Protein AF-A0A517V7W3-F1 (afdb_monomer_lite)

Sequence (352 aa):
MRKTVQLNMRKDSREIYQHLLQRIRDYPVYINNGPGEDADDIRQITLGFSYDQSGWIAVVFDTRPDAEVDGTWQNFIEQNCIDYLHWNAVWDQVSEGKCQLKVLLPLGKKTDVVPFAEMEEFASSLGQVLSDLLIKARDAGEFSSLPVDANCFLTVEDHDGTFGWKTFLDGRIQDESGEEPELVLCHRIRKLSVQKQIEYWIGQLDLKASEKPSDLDHFISGTDLALNELEAIGEKAVVPLLELCCRWAGQPEWNGDRPRRNFQETPVQNIVVRAIWKINEMNVATTLVEGLLHAIIYESVEANENRRLWGIIPYHTACCLYDQFEGYPKPQQNEKTNELKNPQAYLGAFLK

Organism: NCBI:txid2527971

Foldseek 3Di:
DFAADEDEVQVVLVVVLVLVLVCLVCLVPDFQLAADHSVAAFQEWEFEFEQAPWAKTFTHTHRPPPDDPPLRRVVRDPVGMDHDNVSNVQVVCVVVVRHFYWYHADDDDDDDDDGDDDPLNSLVVVQVSVVVSLVVCLVVCSNVSGRHDPQRKYWYAYNVRSDIDIAGSVGHRDDPPPDDVLVVVLVVLVPDPLVSSLVLLLVQLLCQLVVHDHPLVVDPPSLVSSLVSLVVSAPVNLLSLLVSLLVLLLPDQWPAFDPPDDIDGRSSQVNNLVSLVSSLVSLDDDPSSLLSLLSSLVSLCVSQVPGQASHQNNQSSLVSCVSRHPDRDNWDADPRRRDTPPSCSSNVVVVD

Radius of gyration: 27.31 Å; chains: 1; bounding box: 66×48×73 Å

pLDDT: mean 89.89, std 11.95, range [43.16, 98.75]

Structure (mmCIF, N/CA/C/O backbone):
data_AF-A0A517V7W3-F1
#
_entry.id   AF-A0A517V7W3-F1
#
loop_
_atom_site.group_PDB
_atom_site.id
_atom_site.type_symbol
_atom_site.label_atom_id
_atom_site.label_alt_id
_atom_site.label_comp_id
_atom_site.label_asym_id
_atom_site.label_entity_id
_atom_site.label_seq_id
_atom_site.pdbx_PDB_ins_code
_atom_site.Cartn_x
_atom_site.Cartn_y
_atom_site.Cartn_z
_atom_site.occupancy
_atom_site.B_iso_or_equiv
_atom_site.auth_seq_id
_atom_site.auth_comp_id
_atom_site.auth_asym_id
_atom_site.auth_atom_id
_atom_site.pdbx_PDB_model_num
ATOM 1 N N . MET A 1 1 ? 2.423 25.009 -38.290 1.00 61.41 1 MET A N 1
ATOM 2 C CA . MET A 1 1 ? 2.074 23.961 -37.305 1.00 61.41 1 MET A CA 1
ATOM 3 C C . MET A 1 1 ? 3.227 22.974 -37.258 1.00 61.41 1 MET A C 1
ATOM 5 O O . MET A 1 1 ? 3.665 22.570 -38.329 1.00 61.41 1 MET A O 1
ATOM 9 N N . ARG A 1 2 ? 3.767 22.646 -36.075 1.00 71.94 2 ARG A N 1
ATOM 10 C CA . ARG A 1 2 ? 4.802 21.601 -35.960 1.00 71.94 2 ARG A CA 1
ATOM 11 C C . ARG A 1 2 ? 4.167 20.243 -36.270 1.00 71.94 2 ARG A C 1
ATOM 13 O O . ARG A 1 2 ? 3.023 20.010 -35.886 1.00 71.94 2 ARG A O 1
ATOM 20 N N . LYS A 1 3 ? 4.882 19.376 -36.992 1.00 84.88 3 LYS A N 1
ATOM 21 C CA . LYS A 1 3 ? 4.429 18.007 -37.270 1.00 84.88 3 LYS A CA 1
ATOM 22 C C . LYS A 1 3 ? 4.326 17.255 -35.942 1.00 84.88 3 LYS A C 1
ATOM 24 O O . LYS A 1 3 ? 5.131 17.469 -35.045 1.00 84.88 3 LYS A O 1
ATOM 29 N N . THR A 1 4 ? 3.344 16.381 -35.810 1.00 84.69 4 THR A N 1
ATOM 30 C CA . THR A 1 4 ? 3.193 15.524 -34.635 1.00 84.69 4 THR A CA 1
ATOM 31 C C . THR A 1 4 ? 3.639 14.114 -34.998 1.00 84.69 4 THR A C 1
ATOM 33 O O . THR A 1 4 ? 3.177 13.573 -36.003 1.00 84.69 4 THR A O 1
ATOM 36 N N . VAL A 1 5 ? 4.521 13.528 -34.194 1.00 86.69 5 VAL A N 1
ATOM 37 C CA . VAL A 1 5 ? 4.949 12.128 -34.296 1.00 86.69 5 VAL A CA 1
ATOM 38 C C . VAL A 1 5 ? 4.434 11.373 -33.080 1.00 86.69 5 VAL A C 1
ATOM 40 O O . VAL A 1 5 ? 4.339 11.931 -31.990 1.00 86.69 5 VAL A O 1
ATOM 43 N N . GLN A 1 6 ? 4.056 10.113 -33.276 1.00 86.00 6 GLN A N 1
ATOM 44 C CA . GLN A 1 6 ? 3.474 9.290 -32.228 1.00 86.00 6 GLN A CA 1
ATOM 45 C C . GLN A 1 6 ? 4.286 8.014 -32.020 1.00 86.00 6 GLN A C 1
ATOM 47 O O . GLN A 1 6 ? 4.444 7.236 -32.959 1.00 86.00 6 GLN A O 1
ATOM 52 N N . LEU A 1 7 ? 4.721 7.781 -30.783 1.00 87.31 7 LEU A N 1
ATOM 53 C CA . LEU A 1 7 ? 5.318 6.533 -30.326 1.00 87.31 7 LEU A CA 1
ATOM 54 C C . LEU A 1 7 ? 4.243 5.659 -29.670 1.00 87.31 7 LEU A C 1
ATOM 56 O O . LEU A 1 7 ? 3.554 6.091 -28.743 1.00 87.31 7 LEU A O 1
ATOM 60 N N . ASN A 1 8 ? 4.056 4.435 -30.167 1.00 88.19 8 ASN A N 1
ATOM 61 C CA . ASN A 1 8 ? 2.984 3.552 -29.713 1.00 88.19 8 ASN A CA 1
ATOM 62 C C . ASN A 1 8 ? 3.487 2.462 -28.761 1.00 88.19 8 ASN A C 1
ATOM 64 O O . ASN A 1 8 ? 3.624 1.301 -29.148 1.00 88.19 8 ASN A O 1
ATOM 68 N N . MET A 1 9 ? 3.626 2.816 -27.484 1.00 89.19 9 MET A N 1
ATOM 69 C CA . MET A 1 9 ? 4.074 1.884 -26.448 1.00 89.19 9 MET A CA 1
ATOM 70 C C . MET A 1 9 ? 3.095 0.738 -26.188 1.00 89.19 9 MET A C 1
ATOM 72 O O . MET A 1 9 ? 3.463 -0.227 -25.535 1.00 89.19 9 MET A O 1
ATOM 76 N N . ARG A 1 10 ? 1.859 0.753 -26.704 1.00 86.81 10 ARG A N 1
ATOM 77 C CA . ARG A 1 10 ? 0.935 -0.392 -26.562 1.00 86.81 10 ARG A CA 1
ATOM 78 C C . ARG A 1 10 ? 1.377 -1.613 -27.352 1.00 86.81 10 ARG A C 1
ATOM 80 O O . ARG A 1 10 ? 1.145 -2.735 -26.911 1.00 86.81 10 ARG A O 1
ATOM 87 N N . LYS A 1 11 ? 1.914 -1.384 -28.553 1.00 89.50 11 LYS A N 1
ATOM 88 C CA . LYS A 1 11 ? 2.429 -2.462 -29.394 1.00 89.50 11 LYS A CA 1
ATOM 89 C C . LYS A 1 11 ? 3.767 -2.919 -28.824 1.00 89.50 11 LYS A C 1
ATOM 91 O O . LYS A 1 11 ? 3.890 -4.090 -28.482 1.00 89.50 11 LYS A O 1
ATOM 96 N N . ASP A 1 12 ? 4.675 -1.969 -28.627 1.00 94.62 12 ASP A N 1
ATOM 97 C CA . ASP A 1 12 ? 6.032 -2.235 -28.160 1.00 94.62 12 ASP A CA 1
ATOM 98 C C . ASP A 1 12 ? 6.003 -2.938 -26.796 1.00 94.62 12 ASP A C 1
ATOM 100 O O . ASP A 1 12 ? 6.554 -4.017 -26.664 1.00 94.62 12 ASP A O 1
ATOM 104 N N . SER A 1 13 ? 5.226 -2.458 -25.815 1.00 93.19 13 SER A N 1
ATOM 105 C CA . SER A 1 13 ? 5.108 -3.132 -24.505 1.00 93.19 13 SER A CA 1
ATOM 106 C C . SER A 1 13 ? 4.642 -4.586 -24.583 1.00 93.19 13 SER A C 1
ATOM 108 O O . SER A 1 13 ? 5.042 -5.400 -23.756 1.00 93.19 13 SER A O 1
ATOM 110 N N . ARG A 1 14 ? 3.807 -4.950 -25.567 1.00 93.81 14 ARG A N 1
ATOM 111 C CA . ARG A 1 14 ? 3.414 -6.348 -25.769 1.00 93.81 14 ARG A CA 1
ATOM 112 C C . ARG A 1 14 ? 4.595 -7.169 -26.273 1.00 93.81 14 ARG A C 1
ATOM 114 O O . ARG A 1 14 ? 4.781 -8.274 -25.782 1.00 93.81 14 ARG A O 1
ATOM 121 N N . GLU A 1 15 ? 5.348 -6.651 -27.237 1.00 96.12 15 GLU A N 1
ATOM 122 C CA . GLU A 1 15 ? 6.527 -7.318 -27.799 1.00 96.12 15 GLU A CA 1
ATOM 123 C C . GLU A 1 15 ? 7.641 -7.442 -26.749 1.00 96.12 15 GLU A C 1
ATOM 125 O O . GLU A 1 15 ? 8.141 -8.542 -26.532 1.00 96.12 15 GLU A O 1
ATOM 130 N N . ILE A 1 16 ? 7.918 -6.373 -25.996 1.00 97.19 16 ILE A N 1
ATOM 131 C CA . ILE A 1 16 ? 8.850 -6.361 -24.856 1.00 97.19 16 ILE A CA 1
ATOM 132 C C . ILE A 1 16 ? 8.445 -7.403 -23.812 1.00 97.19 16 ILE A C 1
ATOM 134 O O . ILE A 1 16 ? 9.272 -8.194 -23.371 1.00 97.19 16 ILE A O 1
ATOM 138 N N . TYR A 1 17 ? 7.163 -7.451 -23.439 1.00 97.00 17 TYR A N 1
ATOM 139 C CA . TYR A 1 17 ? 6.680 -8.436 -22.473 1.00 97.00 17 TYR A CA 1
ATOM 140 C C . TYR A 1 17 ? 6.844 -9.870 -22.990 1.00 97.00 17 TYR A C 1
ATOM 142 O O . TYR A 1 17 ? 7.233 -10.749 -22.232 1.00 97.00 17 TYR A O 1
ATOM 150 N N . GLN A 1 18 ? 6.597 -10.125 -24.279 1.00 97.56 18 GLN A N 1
ATOM 151 C CA . GLN A 1 18 ? 6.845 -11.448 -24.862 1.00 97.56 18 GLN A CA 1
ATOM 152 C C . GLN A 1 18 ? 8.334 -11.808 -24.885 1.00 97.56 18 GLN A C 1
ATOM 154 O O . GLN A 1 18 ? 8.666 -12.961 -24.626 1.00 97.56 18 GLN A O 1
ATOM 159 N N . HIS A 1 19 ? 9.220 -10.844 -25.145 1.00 97.31 19 HIS A N 1
ATOM 160 C CA . HIS A 1 19 ? 10.670 -11.049 -25.064 1.00 97.31 19 HIS A CA 1
ATOM 161 C C . HIS A 1 19 ? 11.114 -11.404 -23.645 1.00 97.31 19 HIS A C 1
ATOM 163 O O . HIS A 1 19 ? 11.811 -12.396 -23.456 1.00 97.31 19 HIS A O 1
ATOM 169 N N . LEU A 1 20 ? 10.625 -10.674 -22.637 1.00 97.62 20 LEU A N 1
ATOM 170 C CA . LEU A 1 20 ? 10.842 -11.001 -21.226 1.00 97.62 20 LEU A CA 1
ATOM 171 C C . LEU A 1 20 ? 10.402 -12.441 -20.910 1.00 97.62 20 LEU A C 1
ATOM 173 O O . LEU A 1 20 ? 11.191 -13.220 -20.383 1.00 97.62 20 LEU A O 1
ATOM 177 N N . LEU A 1 21 ? 9.177 -12.825 -21.282 1.00 97.69 21 LEU A N 1
ATOM 178 C CA . LEU A 1 21 ? 8.672 -14.183 -21.043 1.00 97.69 21 LEU A CA 1
ATOM 179 C C . LEU A 1 21 ? 9.471 -15.259 -21.792 1.00 97.69 21 LEU A C 1
ATOM 181 O O . LEU A 1 21 ? 9.664 -16.356 -21.271 1.00 97.69 21 LEU A O 1
ATOM 185 N N . GLN A 1 22 ? 9.933 -14.967 -23.010 1.00 96.25 22 GLN A N 1
ATOM 186 C CA . GLN A 1 22 ? 10.793 -15.875 -23.767 1.00 96.25 22 GLN A CA 1
ATOM 187 C C . GLN A 1 22 ? 12.120 -16.100 -23.036 1.00 96.25 22 GLN A C 1
ATOM 189 O O . GLN A 1 22 ? 12.513 -17.245 -22.847 1.00 96.25 22 GLN A O 1
ATOM 194 N N . ARG A 1 23 ? 12.760 -15.028 -22.559 1.00 95.69 23 ARG A N 1
ATOM 195 C CA . ARG A 1 23 ? 14.019 -15.086 -21.801 1.00 95.69 23 ARG A CA 1
ATOM 196 C C . ARG A 1 23 ? 13.879 -15.885 -20.508 1.00 95.69 23 ARG A C 1
ATOM 198 O O . ARG A 1 23 ? 14.715 -16.739 -20.236 1.00 95.69 23 ARG A O 1
ATOM 205 N N . ILE A 1 24 ? 12.794 -15.661 -19.764 1.00 96.38 24 ILE A N 1
ATOM 206 C CA . ILE A 1 24 ? 12.463 -16.430 -18.555 1.00 96.38 24 ILE A CA 1
ATOM 207 C C . ILE A 1 24 ? 12.324 -17.924 -18.880 1.00 96.38 24 ILE A C 1
ATOM 209 O O . ILE A 1 24 ? 12.912 -18.770 -18.210 1.00 96.38 24 ILE A O 1
ATOM 21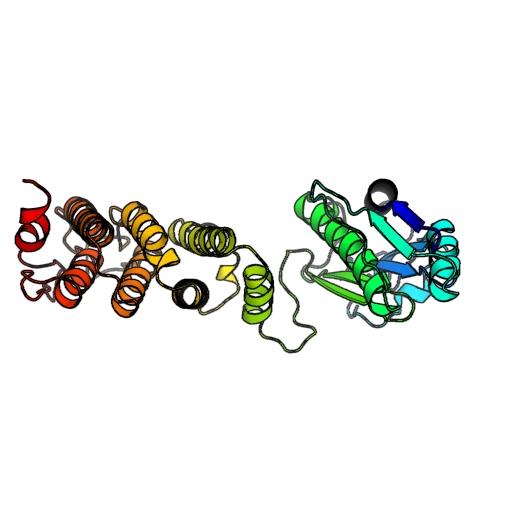3 N N . ARG A 1 25 ? 11.557 -18.256 -19.925 1.00 95.94 25 ARG A N 1
ATOM 214 C CA . ARG A 1 25 ? 11.313 -19.642 -20.343 1.00 95.94 25 ARG A CA 1
ATOM 215 C C . ARG A 1 25 ? 12.583 -20.348 -20.805 1.00 95.94 25 ARG A C 1
ATOM 217 O O . ARG A 1 25 ? 12.724 -21.541 -20.551 1.00 95.94 25 ARG A O 1
ATOM 224 N N . ASP A 1 26 ? 13.457 -19.643 -21.513 1.00 93.94 26 ASP A N 1
ATOM 225 C CA . ASP A 1 26 ? 14.659 -20.246 -22.077 1.00 93.94 26 ASP A CA 1
ATOM 226 C C . ASP A 1 26 ? 15.748 -20.454 -21.014 1.00 93.94 26 ASP A C 1
ATOM 228 O O . ASP A 1 26 ? 16.600 -21.317 -21.212 1.00 93.94 26 ASP A O 1
ATOM 232 N N . TYR A 1 27 ? 15.718 -19.725 -19.888 1.00 93.31 27 TYR A N 1
ATOM 233 C CA . TYR A 1 27 ? 16.762 -19.758 -18.847 1.00 93.31 27 TYR A CA 1
ATOM 234 C C . TYR A 1 27 ? 17.273 -21.156 -18.481 1.00 93.31 27 TYR A C 1
ATOM 236 O O . TYR A 1 27 ? 18.482 -21.362 -18.508 1.00 93.31 27 TYR A O 1
ATOM 244 N N . PRO A 1 28 ? 16.417 -22.166 -18.232 1.00 83.88 28 PRO A N 1
ATOM 245 C CA . PRO A 1 28 ? 16.893 -23.484 -17.814 1.00 83.88 28 PRO A CA 1
ATOM 246 C C . PRO A 1 28 ? 17.709 -24.248 -18.871 1.00 83.88 28 PRO A C 1
ATOM 248 O O . PRO A 1 28 ? 18.272 -25.295 -18.556 1.00 83.88 28 PRO A O 1
ATOM 251 N N . VAL A 1 29 ? 17.716 -23.799 -20.132 1.00 81.00 29 VAL A N 1
ATOM 252 C CA . VAL A 1 29 ? 18.338 -24.511 -21.260 1.00 81.00 29 VAL A CA 1
ATOM 253 C C . VAL A 1 29 ? 19.463 -23.737 -21.950 1.00 81.00 29 VAL A C 1
ATOM 255 O O . VAL A 1 29 ? 20.088 -24.296 -22.854 1.00 81.00 29 VAL A O 1
ATOM 258 N N . TYR A 1 30 ? 19.741 -22.487 -21.562 1.00 80.50 30 TYR A N 1
ATOM 259 C CA . TYR A 1 30 ? 20.806 -21.674 -22.159 1.00 80.50 30 TYR A CA 1
ATOM 260 C C . TYR A 1 30 ? 21.857 -21.254 -21.116 1.00 80.50 30 TYR A C 1
ATOM 262 O O . TYR A 1 30 ? 21.560 -21.151 -19.933 1.00 80.50 30 TYR A O 1
ATOM 270 N N . ILE A 1 31 ? 23.096 -21.036 -21.571 1.00 85.75 31 ILE A N 1
ATOM 271 C CA . ILE A 1 31 ? 24.214 -20.532 -20.750 1.00 85.75 31 ILE A CA 1
ATOM 272 C C . ILE A 1 31 ? 23.935 -19.070 -20.407 1.00 85.75 31 ILE A C 1
ATOM 274 O O . ILE A 1 31 ? 23.810 -18.270 -21.341 1.00 85.75 31 ILE A O 1
ATOM 278 N N . ASN A 1 32 ? 23.831 -18.709 -19.125 1.00 90.50 32 ASN A N 1
ATOM 279 C CA . ASN A 1 32 ? 23.465 -17.356 -18.725 1.00 90.50 32 ASN A CA 1
ATOM 280 C C . ASN A 1 32 ? 24.477 -16.358 -19.289 1.00 90.50 32 ASN A C 1
ATOM 282 O O . ASN A 1 32 ? 25.615 -16.258 -18.847 1.00 90.50 32 ASN A O 1
ATOM 286 N N . ASN A 1 33 ? 24.051 -15.588 -20.285 1.00 92.12 33 ASN A N 1
ATOM 287 C CA . ASN A 1 33 ? 24.883 -14.543 -20.848 1.00 92.12 33 ASN A CA 1
ATOM 288 C C . ASN A 1 33 ? 24.666 -13.245 -20.073 1.00 92.12 33 ASN A C 1
ATOM 290 O O . ASN A 1 33 ? 24.123 -12.279 -20.601 1.00 92.12 33 ASN A O 1
ATOM 294 N N . GLY A 1 34 ? 25.001 -13.275 -18.791 1.00 95.81 34 GLY A N 1
ATOM 295 C CA . GLY A 1 34 ? 24.914 -12.156 -17.866 1.00 95.81 34 GLY A CA 1
ATOM 296 C C . GLY A 1 34 ? 26.086 -12.190 -16.886 1.00 95.81 34 GLY A C 1
ATOM 297 O O . GLY A 1 34 ? 26.932 -13.082 -16.970 1.00 95.81 34 GLY A O 1
ATOM 298 N N . PRO A 1 35 ? 26.178 -11.215 -15.972 1.00 97.44 35 PRO A N 1
ATOM 299 C CA . PRO A 1 35 ? 27.211 -11.225 -14.948 1.00 97.44 35 PRO A CA 1
ATOM 300 C C . PRO A 1 35 ? 27.027 -12.410 -13.986 1.00 97.44 35 PRO A C 1
ATOM 302 O O . PRO A 1 35 ? 25.901 -12.734 -13.612 1.00 97.44 35 PRO A O 1
ATOM 305 N N . GLY A 1 36 ? 28.139 -13.003 -13.546 1.00 96.25 36 GLY A N 1
ATOM 306 C CA . GLY A 1 36 ? 28.150 -14.124 -12.598 1.00 96.25 36 GLY A CA 1
ATOM 307 C C . GLY A 1 36 ? 28.300 -15.494 -13.265 1.00 96.25 36 GLY A C 1
ATOM 308 O O . GLY A 1 36 ? 28.688 -15.590 -14.427 1.00 96.25 36 GLY A O 1
ATOM 309 N N . GLU A 1 37 ? 28.047 -16.553 -12.495 1.00 94.69 37 GLU A N 1
ATOM 310 C CA . GLU A 1 37 ? 28.160 -17.949 -12.931 1.00 94.69 37 GLU A CA 1
ATOM 311 C C . GLU A 1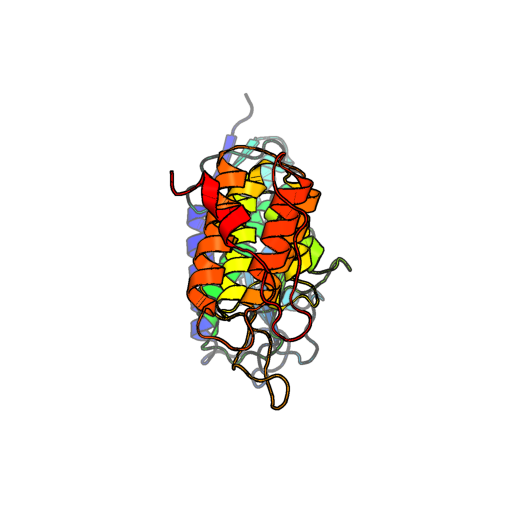 37 ? 26.770 -18.583 -13.121 1.00 94.69 37 GLU A C 1
ATOM 313 O O . GLU A 1 37 ? 25.840 -18.300 -12.366 1.00 94.69 37 GLU A O 1
ATOM 318 N N . ASP A 1 38 ? 26.629 -19.494 -14.090 1.00 90.75 38 ASP A N 1
ATOM 319 C CA . ASP A 1 38 ? 25.356 -20.170 -14.425 1.00 90.75 38 ASP A CA 1
ATOM 320 C C . ASP A 1 38 ? 24.755 -20.993 -13.273 1.00 90.75 38 ASP A C 1
ATOM 322 O O . ASP A 1 38 ? 23.560 -21.288 -13.268 1.00 90.75 38 ASP A O 1
ATOM 326 N N . ALA A 1 39 ? 25.600 -21.443 -12.343 1.00 91.38 39 ALA A N 1
ATOM 327 C CA . ALA A 1 39 ? 25.200 -22.312 -11.241 1.00 91.38 39 ALA A CA 1
ATOM 328 C C . ALA A 1 39 ? 24.615 -21.548 -10.043 1.00 91.38 39 ALA A C 1
ATOM 330 O O . ALA A 1 39 ? 24.032 -22.187 -9.166 1.00 91.38 39 ALA A O 1
ATOM 331 N N . ASP A 1 40 ? 24.797 -20.227 -9.998 1.00 95.69 40 ASP A N 1
ATOM 332 C CA . ASP A 1 40 ? 24.333 -19.379 -8.906 1.00 95.69 40 ASP A CA 1
ATOM 333 C C . ASP A 1 40 ? 22.888 -18.909 -9.143 1.00 95.69 40 ASP A C 1
ATOM 335 O O . ASP A 1 40 ? 22.421 -18.770 -10.278 1.00 95.69 40 ASP A O 1
ATOM 339 N N . ASP A 1 41 ? 22.166 -18.661 -8.048 1.00 97.06 41 ASP A N 1
ATOM 340 C CA . ASP A 1 41 ? 20.805 -18.131 -8.105 1.00 97.06 41 ASP A CA 1
ATOM 341 C C . ASP A 1 41 ? 20.804 -16.681 -8.621 1.00 97.06 41 ASP A C 1
ATOM 343 O O . ASP A 1 41 ? 21.669 -15.867 -8.288 1.00 97.06 41 ASP A O 1
ATOM 347 N N . ILE A 1 42 ? 19.784 -16.323 -9.401 1.00 97.94 42 ILE A N 1
ATOM 348 C CA . ILE A 1 42 ? 19.612 -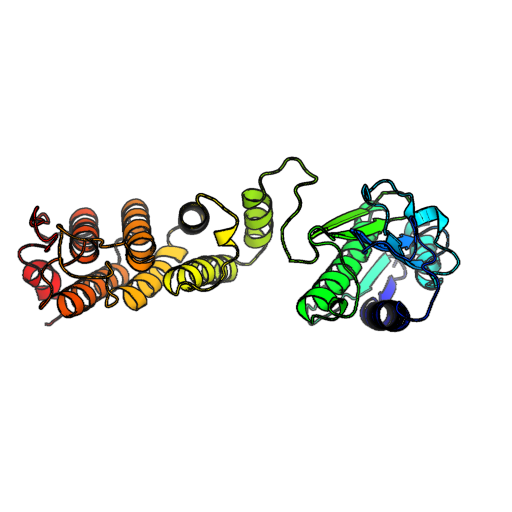14.978 -9.952 1.00 97.94 42 ILE A CA 1
ATOM 349 C C . ILE A 1 42 ? 19.354 -13.990 -8.813 1.00 97.94 42 ILE A C 1
ATOM 351 O O . ILE A 1 42 ? 18.349 -14.072 -8.099 1.00 97.94 42 ILE A O 1
ATOM 355 N N . ARG A 1 43 ? 20.241 -13.006 -8.689 1.00 97.25 43 ARG A N 1
ATOM 356 C CA . ARG A 1 43 ? 20.196 -11.933 -7.690 1.00 97.25 43 ARG A CA 1
ATOM 357 C C . ARG A 1 43 ? 19.600 -10.645 -8.247 1.00 97.25 43 ARG A C 1
ATOM 359 O O . ARG A 1 43 ? 18.983 -9.892 -7.499 1.00 97.25 43 ARG A O 1
ATOM 366 N N . GLN A 1 44 ? 19.709 -10.419 -9.553 1.00 97.75 44 GLN A N 1
ATOM 367 C CA . GLN A 1 44 ? 19.117 -9.257 -10.208 1.00 97.75 44 GLN A CA 1
ATOM 368 C C . GLN A 1 44 ? 18.582 -9.596 -11.601 1.00 97.75 44 GLN A C 1
ATOM 370 O O . GLN A 1 44 ? 19.200 -10.327 -12.374 1.00 97.75 44 GLN A O 1
ATOM 375 N N . ILE A 1 45 ? 17.415 -9.040 -11.924 1.00 98.31 45 ILE A N 1
ATOM 376 C CA . ILE A 1 45 ? 16.796 -9.115 -13.249 1.00 98.31 45 ILE A CA 1
ATOM 377 C C . ILE A 1 45 ? 16.674 -7.692 -13.791 1.00 98.31 45 ILE A C 1
ATOM 379 O O . ILE A 1 45 ? 15.852 -6.914 -13.305 1.00 98.31 45 ILE A O 1
ATOM 383 N N . THR A 1 46 ? 17.457 -7.368 -14.817 1.00 98.38 46 THR A N 1
ATOM 384 C CA . THR A 1 46 ? 17.522 -6.022 -15.398 1.00 98.38 46 THR A CA 1
ATOM 385 C C . THR A 1 46 ? 16.792 -5.959 -16.734 1.00 98.38 46 THR A C 1
ATOM 387 O O . THR A 1 46 ? 17.093 -6.729 -17.650 1.00 98.38 46 THR A O 1
ATOM 390 N N . LEU A 1 47 ? 15.883 -4.992 -16.876 1.00 98.25 47 LEU A N 1
ATOM 391 C CA . LEU A 1 47 ? 15.461 -4.458 -18.172 1.00 98.25 47 LEU A CA 1
ATOM 392 C C . LEU A 1 47 ? 16.256 -3.189 -18.484 1.00 98.25 47 LEU A C 1
ATOM 394 O O . LEU A 1 47 ? 15.895 -2.093 -18.058 1.00 98.25 47 LEU A O 1
ATOM 398 N N . GLY A 1 48 ? 17.329 -3.349 -19.249 1.00 97.81 48 GLY A N 1
ATOM 399 C CA . GLY A 1 48 ? 18.121 -2.233 -19.751 1.00 97.81 48 GLY A CA 1
ATOM 400 C C . GLY A 1 48 ? 17.515 -1.649 -21.023 1.00 97.81 48 GLY A C 1
ATOM 401 O O . GLY A 1 48 ? 16.964 -2.403 -21.832 1.00 97.81 48 GLY A O 1
ATOM 402 N N . PHE A 1 49 ? 17.629 -0.340 -21.245 1.00 97.88 49 PHE A N 1
ATOM 403 C CA . PHE A 1 49 ? 17.171 0.277 -22.492 1.00 97.88 49 PHE A CA 1
ATOM 404 C C . PHE A 1 49 ? 18.043 1.433 -22.979 1.00 97.88 49 PHE A C 1
ATOM 406 O O . PHE A 1 49 ? 18.680 2.115 -22.193 1.00 97.88 49 PHE A O 1
ATOM 413 N N . SER A 1 50 ? 18.015 1.685 -24.288 1.00 96.44 50 SER A N 1
ATOM 414 C CA . SER A 1 50 ? 18.480 2.934 -24.905 1.00 96.44 50 SER A CA 1
ATOM 415 C C . SER A 1 50 ? 17.442 3.382 -25.919 1.00 96.44 50 SER A C 1
ATOM 417 O O . SER A 1 50 ? 16.831 2.555 -26.599 1.00 96.44 50 SER A O 1
ATOM 419 N N . TYR A 1 51 ? 17.238 4.688 -26.046 1.00 93.00 51 TYR A N 1
ATOM 420 C CA . TYR A 1 51 ? 16.260 5.257 -26.973 1.00 93.00 51 TYR A CA 1
ATOM 421 C C . TYR A 1 51 ? 16.844 6.303 -27.921 1.00 93.00 51 TYR A C 1
ATOM 423 O O . TYR A 1 51 ? 16.204 6.599 -28.926 1.00 93.00 51 TYR A O 1
ATOM 431 N N . ASP A 1 52 ? 18.014 6.867 -27.631 1.00 88.38 52 ASP A N 1
ATOM 432 C CA . ASP A 1 52 ? 18.580 8.022 -28.326 1.00 88.38 52 ASP A CA 1
ATOM 433 C C . ASP A 1 52 ? 19.725 7.664 -29.282 1.00 88.38 52 ASP A C 1
ATOM 435 O O . ASP A 1 52 ? 19.858 8.317 -30.309 1.00 88.38 52 ASP A O 1
ATOM 439 N N . GLN A 1 53 ? 20.500 6.611 -29.012 1.00 86.25 53 GLN A N 1
ATOM 440 C CA . GLN A 1 53 ? 21.605 6.186 -29.878 1.00 86.25 53 GLN A CA 1
ATOM 441 C C . GLN A 1 53 ? 21.192 5.079 -30.846 1.00 86.25 53 GLN A C 1
ATOM 443 O O . GLN A 1 53 ? 21.394 5.192 -32.053 1.00 86.25 53 GLN A O 1
ATOM 448 N N . SER A 1 54 ? 20.636 3.989 -30.312 1.00 89.44 54 SER A N 1
ATOM 449 C CA . SER A 1 54 ? 20.382 2.770 -31.094 1.00 89.44 54 SER A CA 1
ATOM 450 C C . SER A 1 54 ? 18.956 2.237 -30.962 1.00 89.44 54 SER A C 1
ATOM 452 O O . SER A 1 54 ? 18.498 1.551 -31.868 1.00 89.44 54 SER A O 1
ATOM 454 N N . GLY A 1 55 ? 18.222 2.593 -29.900 1.00 94.81 55 GLY A N 1
ATOM 455 C CA . GLY A 1 55 ? 16.845 2.134 -29.709 1.00 94.81 55 GLY A CA 1
ATOM 456 C C . GLY A 1 55 ? 16.778 0.626 -29.467 1.00 94.81 55 GLY A C 1
ATOM 457 O O . GLY A 1 55 ? 16.606 -0.128 -30.415 1.00 94.81 55 GLY A O 1
ATOM 458 N N . TRP A 1 56 ? 16.890 0.168 -28.224 1.00 97.25 56 TRP A N 1
ATOM 459 C CA . TRP A 1 56 ? 16.847 -1.259 -27.879 1.00 97.25 56 TRP A CA 1
ATOM 460 C C . TRP A 1 56 ? 16.387 -1.484 -26.437 1.00 97.25 56 TRP A C 1
ATOM 462 O O . TRP A 1 56 ? 16.424 -0.574 -25.611 1.00 97.25 56 TRP A O 1
ATOM 472 N N . ILE A 1 57 ? 15.979 -2.722 -26.147 1.00 97.88 57 ILE A N 1
ATOM 473 C CA . ILE A 1 57 ? 15.710 -3.257 -24.801 1.00 97.88 57 ILE A CA 1
ATOM 474 C C . ILE A 1 57 ? 16.553 -4.513 -24.617 1.00 97.88 57 ILE A C 1
ATOM 476 O O . ILE A 1 57 ? 16.542 -5.351 -25.513 1.00 97.88 57 ILE A O 1
ATOM 480 N N . ALA A 1 58 ? 17.198 -4.694 -23.465 1.00 98.00 58 ALA A N 1
ATOM 481 C CA . ALA A 1 58 ? 17.881 -5.927 -23.073 1.00 98.00 58 ALA A CA 1
ATOM 482 C C . ALA A 1 58 ? 17.298 -6.517 -21.779 1.00 98.00 58 ALA A C 1
ATOM 484 O O . ALA A 1 58 ? 16.958 -5.775 -20.863 1.00 98.00 58 ALA A O 1
ATOM 485 N N . VAL A 1 59 ? 17.198 -7.851 -21.700 1.00 98.25 59 VAL A N 1
ATOM 486 C CA . VAL A 1 59 ? 16.823 -8.588 -20.473 1.00 98.25 59 VAL A CA 1
ATOM 487 C C . VAL A 1 59 ? 18.036 -9.372 -19.978 1.00 98.25 59 VAL A C 1
ATOM 489 O O . VAL A 1 59 ? 18.396 -10.396 -20.574 1.00 98.25 59 VAL A O 1
ATOM 492 N N . VAL A 1 60 ? 18.646 -8.914 -18.890 1.00 98.06 60 VAL A N 1
ATOM 493 C CA . VAL A 1 60 ? 19.866 -9.503 -18.322 1.00 98.06 60 VAL A CA 1
ATOM 494 C C . VAL A 1 60 ? 19.560 -10.104 -16.952 1.00 98.06 60 VAL A C 1
ATOM 496 O O . VAL A 1 60 ? 18.859 -9.492 -16.148 1.00 98.06 60 VAL A O 1
ATOM 499 N N . PHE A 1 61 ? 20.083 -11.303 -16.697 1.00 97.94 61 PHE A N 1
ATOM 500 C CA . PHE A 1 61 ? 20.041 -11.941 -15.384 1.00 97.94 61 PHE A CA 1
ATOM 501 C C . PHE A 1 61 ? 21.446 -11.919 -14.788 1.00 97.94 61 PHE A C 1
ATOM 503 O O . PHE A 1 61 ? 22.387 -12.412 -15.409 1.00 97.94 61 PHE A O 1
ATOM 510 N N . ASP A 1 62 ? 21.581 -11.323 -13.611 1.00 98.25 62 ASP A N 1
ATOM 511 C CA . ASP A 1 62 ? 22.833 -11.228 -12.867 1.00 98.25 62 ASP A CA 1
ATOM 512 C C . ASP A 1 62 ? 22.790 -12.219 -11.699 1.00 98.25 62 ASP A C 1
ATOM 514 O O . ASP A 1 62 ? 21.880 -12.179 -10.861 1.00 98.25 62 ASP A O 1
ATOM 518 N N . THR A 1 63 ? 23.747 -13.142 -11.687 1.00 97.88 63 THR A N 1
ATOM 519 C CA . THR A 1 63 ? 23.885 -14.207 -10.687 1.00 97.88 63 THR A CA 1
ATOM 520 C C . THR A 1 63 ? 25.045 -13.948 -9.726 1.00 97.88 63 THR A C 1
ATOM 522 O O . THR A 1 63 ? 25.338 -14.784 -8.873 1.00 97.88 63 THR A O 1
ATOM 525 N N . ARG A 1 64 ? 25.711 -12.783 -9.806 1.00 97.62 64 ARG A N 1
ATOM 526 C CA . ARG A 1 64 ? 26.763 -12.422 -8.850 1.00 97.62 64 ARG A CA 1
ATOM 527 C C . ARG A 1 64 ? 26.182 -12.390 -7.429 1.00 97.62 64 ARG A C 1
ATOM 529 O O . ARG A 1 64 ? 25.163 -11.734 -7.200 1.00 97.62 64 ARG A O 1
ATOM 536 N N . PRO A 1 65 ? 26.827 -13.027 -6.434 1.00 94.44 65 PRO A N 1
ATOM 537 C CA . PRO A 1 65 ? 26.344 -13.013 -5.050 1.00 94.44 65 PRO A CA 1
ATOM 538 C C . PRO A 1 65 ? 26.195 -11.604 -4.452 1.00 94.44 65 PRO A C 1
ATOM 540 O O . PRO A 1 65 ? 25.374 -11.392 -3.554 1.00 94.44 65 PRO A O 1
ATOM 543 N N . ASP A 1 66 ? 26.990 -10.659 -4.950 1.00 93.69 66 ASP A N 1
ATOM 544 C CA . ASP A 1 66 ? 27.040 -9.242 -4.598 1.00 93.69 66 ASP A CA 1
ATOM 545 C C . ASP A 1 66 ? 26.412 -8.328 -5.666 1.00 93.69 66 ASP A C 1
ATOM 547 O O . ASP A 1 66 ? 26.728 -7.143 -5.698 1.00 93.69 66 ASP A O 1
ATOM 551 N N . ALA A 1 67 ? 25.526 -8.853 -6.526 1.00 95.69 67 ALA A N 1
ATOM 552 C CA . ALA A 1 67 ? 24.861 -8.059 -7.559 1.00 95.69 67 ALA A CA 1
ATOM 553 C C . ALA A 1 67 ? 24.212 -6.786 -6.986 1.00 95.69 67 ALA A C 1
ATOM 555 O O . ALA A 1 67 ? 23.448 -6.821 -6.013 1.00 95.69 67 ALA A O 1
ATOM 556 N N . GLU A 1 68 ? 24.503 -5.663 -7.635 1.00 93.25 68 GLU A N 1
ATOM 557 C CA . GLU A 1 68 ? 24.005 -4.333 -7.312 1.00 93.25 68 GLU A CA 1
ATOM 558 C C . GLU A 1 68 ? 23.769 -3.524 -8.598 1.00 93.25 68 GLU A C 1
ATOM 560 O O . GLU A 1 68 ? 24.152 -3.934 -9.695 1.00 93.25 68 GLU A O 1
ATOM 565 N N . VAL A 1 69 ? 23.139 -2.354 -8.468 1.00 92.00 69 VAL A N 1
ATOM 566 C CA . VAL A 1 69 ? 22.867 -1.440 -9.592 1.00 92.00 69 VAL A CA 1
ATOM 567 C C . VAL A 1 69 ? 24.155 -0.690 -9.973 1.00 92.00 69 VAL A C 1
ATOM 569 O O . VAL A 1 69 ? 24.297 0.503 -9.723 1.00 92.00 69 VAL A O 1
ATOM 572 N N . ASP A 1 70 ? 25.131 -1.417 -10.521 1.00 94.19 70 ASP A N 1
ATOM 573 C CA . ASP A 1 70 ? 26.475 -0.926 -10.870 1.00 94.19 70 ASP A CA 1
ATOM 574 C C . ASP A 1 70 ? 26.699 -0.738 -12.381 1.00 94.19 70 ASP A C 1
ATOM 576 O O . ASP A 1 70 ? 27.790 -0.360 -12.814 1.00 94.19 70 ASP A O 1
ATOM 580 N N . GLY A 1 71 ? 25.686 -1.022 -13.203 1.00 94.62 71 GLY A N 1
ATOM 581 C CA . GLY A 1 71 ? 25.777 -0.945 -14.661 1.00 94.62 71 GLY A CA 1
ATOM 582 C C . GLY A 1 71 ? 26.553 -2.090 -15.327 1.00 94.62 71 GLY A C 1
ATOM 583 O O . GLY A 1 71 ? 26.698 -2.084 -16.549 1.00 94.62 71 GLY A O 1
ATOM 584 N N . THR A 1 72 ? 27.018 -3.110 -14.595 1.00 96.81 72 THR A N 1
ATOM 585 C CA . THR A 1 72 ? 27.785 -4.236 -15.171 1.00 96.81 72 THR A CA 1
ATOM 586 C C . THR A 1 72 ? 27.001 -4.986 -16.251 1.00 96.81 72 THR A C 1
ATOM 588 O O . THR A 1 72 ? 27.592 -5.495 -17.210 1.00 96.81 72 THR A O 1
ATOM 591 N N . TRP A 1 73 ? 25.666 -4.998 -16.148 1.00 96.25 73 TRP A N 1
ATOM 592 C CA . TRP A 1 73 ? 24.755 -5.575 -17.140 1.00 96.25 73 TRP A CA 1
ATOM 593 C C . TRP A 1 73 ? 24.966 -5.018 -18.559 1.00 96.25 73 TRP A C 1
ATOM 595 O O . TRP A 1 73 ? 24.688 -5.719 -19.533 1.00 96.25 73 TRP A O 1
ATOM 605 N N . GLN A 1 74 ? 25.500 -3.798 -18.705 1.00 96.75 74 GLN A N 1
ATOM 606 C CA . GLN A 1 74 ? 25.722 -3.164 -20.008 1.00 96.75 74 GLN A CA 1
ATOM 607 C C . GLN A 1 74 ? 26.721 -3.932 -20.890 1.00 96.75 74 GLN A C 1
ATOM 609 O O . GLN A 1 74 ? 26.635 -3.882 -22.114 1.00 96.75 74 GLN A O 1
ATOM 614 N N . ASN A 1 75 ? 27.625 -4.720 -20.300 1.00 97.31 75 ASN A N 1
ATOM 615 C CA . ASN A 1 75 ? 28.565 -5.557 -21.059 1.00 97.31 75 ASN A CA 1
ATOM 616 C C . ASN A 1 75 ? 27.891 -6.745 -21.770 1.00 97.31 75 ASN A C 1
ATOM 618 O O . ASN A 1 75 ? 28.531 -7.430 -22.566 1.00 97.31 75 ASN A O 1
ATOM 622 N N . PHE A 1 76 ? 26.610 -6.990 -21.489 1.00 96.81 76 PHE A N 1
ATOM 623 C CA . PHE A 1 76 ? 25.857 -8.155 -21.947 1.00 96.81 76 PHE A CA 1
ATOM 624 C C . PHE A 1 76 ? 24.672 -7.766 -22.844 1.00 96.81 76 PHE A C 1
ATOM 626 O O . PHE A 1 76 ? 23.714 -8.521 -22.976 1.00 96.81 76 PHE A O 1
ATOM 633 N N . ILE A 1 77 ? 24.681 -6.582 -23.461 1.00 96.00 77 ILE A N 1
ATOM 634 C CA . ILE A 1 77 ? 23.535 -6.099 -24.252 1.00 96.00 77 ILE A CA 1
ATOM 635 C C . ILE A 1 77 ? 23.315 -6.946 -25.516 1.00 96.00 77 ILE A C 1
ATOM 637 O O . ILE A 1 77 ? 22.200 -7.410 -25.745 1.00 96.00 77 ILE A O 1
ATOM 641 N N . GLU A 1 78 ? 24.358 -7.175 -26.322 1.00 94.31 78 GLU A N 1
ATOM 642 C CA . GLU A 1 78 ? 24.238 -7.663 -27.710 1.00 94.31 78 GLU A CA 1
ATOM 643 C C . GLU A 1 78 ? 23.447 -8.969 -27.870 1.00 94.31 78 GLU A C 1
ATOM 645 O O . GLU A 1 78 ? 22.710 -9.135 -28.837 1.00 94.31 78 GLU A O 1
ATOM 650 N N . GLN A 1 79 ? 23.592 -9.917 -26.945 1.00 92.88 79 GLN A N 1
ATOM 651 C CA . GLN A 1 79 ? 22.920 -11.217 -27.049 1.00 92.88 79 GLN A CA 1
ATOM 652 C C . GLN A 1 79 ? 21.586 -11.268 -26.299 1.00 92.88 79 GLN A C 1
ATOM 654 O O . GLN A 1 79 ? 20.860 -12.258 -26.398 1.00 92.88 79 GLN A O 1
ATOM 659 N N . ASN A 1 80 ? 21.272 -10.225 -25.533 1.00 94.88 80 ASN A N 1
ATOM 660 C CA . ASN A 1 80 ? 20.075 -10.144 -24.703 1.00 94.88 80 ASN A CA 1
ATOM 661 C C . ASN A 1 80 ? 19.072 -9.105 -25.219 1.00 94.88 80 ASN A C 1
ATOM 663 O O . ASN A 1 80 ? 17.982 -8.974 -24.642 1.00 94.88 80 ASN A O 1
ATOM 667 N N . CYS A 1 81 ? 19.428 -8.370 -26.278 1.00 96.19 81 CYS A N 1
ATOM 668 C CA . CYS A 1 81 ? 18.654 -7.247 -26.767 1.00 96.19 81 CYS A CA 1
ATOM 669 C C . CYS A 1 81 ? 17.661 -7.587 -27.885 1.00 96.19 81 CYS A C 1
ATOM 671 O O . CYS A 1 81 ? 17.758 -8.595 -28.584 1.00 96.19 81 CYS A O 1
ATOM 673 N N . ILE A 1 82 ? 16.683 -6.698 -28.029 1.00 96.81 82 ILE A N 1
ATOM 674 C CA . ILE A 1 82 ? 15.796 -6.576 -29.182 1.00 96.81 82 ILE A CA 1
ATOM 675 C C . ILE A 1 82 ? 15.753 -5.112 -29.626 1.00 96.81 82 ILE A C 1
ATOM 677 O O . ILE A 1 82 ? 15.673 -4.203 -28.794 1.00 96.81 82 ILE A O 1
ATOM 681 N N . ASP A 1 83 ? 15.789 -4.897 -30.940 1.00 97.00 83 ASP A N 1
ATOM 682 C CA . ASP A 1 83 ? 15.876 -3.560 -31.524 1.00 97.00 83 ASP A CA 1
ATOM 683 C C . ASP A 1 83 ? 14.509 -2.878 -31.648 1.00 97.00 83 ASP A C 1
ATOM 685 O O . ASP A 1 83 ? 13.525 -3.439 -32.135 1.00 97.00 83 ASP A O 1
ATOM 689 N N . TYR A 1 84 ? 14.502 -1.599 -31.299 1.00 95.56 84 TYR A N 1
ATOM 690 C CA . TYR A 1 84 ? 13.422 -0.633 -31.444 1.00 95.56 84 TYR A CA 1
ATOM 691 C C . TYR A 1 84 ? 13.944 0.612 -32.172 1.00 95.56 84 TYR A C 1
ATOM 693 O O . TYR A 1 84 ? 13.834 1.732 -31.677 1.00 95.56 84 TYR A O 1
ATOM 701 N N . LEU A 1 85 ? 14.489 0.437 -33.383 1.00 93.88 85 LEU A N 1
ATOM 702 C CA . LEU A 1 85 ? 15.079 1.524 -34.190 1.00 93.88 85 LEU A CA 1
ATOM 703 C C . LEU A 1 85 ? 14.140 2.733 -34.381 1.00 93.88 85 LEU A C 1
ATOM 705 O O . LEU A 1 85 ? 14.585 3.862 -34.591 1.00 93.88 85 LEU A O 1
ATOM 709 N N . HIS A 1 86 ? 12.819 2.525 -34.310 1.00 93.62 86 HIS A N 1
ATOM 710 C CA . HIS A 1 86 ? 11.856 3.623 -34.388 1.00 93.62 86 HIS A CA 1
ATOM 711 C C . HIS A 1 86 ? 11.846 4.526 -33.150 1.00 93.62 86 HIS A C 1
ATOM 713 O O . HIS A 1 86 ? 11.356 5.643 -33.266 1.00 93.62 86 HIS A O 1
ATOM 719 N N . TRP A 1 87 ? 12.368 4.102 -31.995 1.00 93.31 87 TRP A N 1
ATOM 720 C CA . TRP A 1 87 ? 12.522 4.961 -30.813 1.00 93.31 87 TRP A CA 1
ATOM 721 C C . TRP A 1 87 ? 13.549 6.061 -31.082 1.00 93.31 87 TRP A C 1
ATOM 723 O O . TRP A 1 87 ? 13.205 7.236 -30.957 1.00 93.31 87 TRP A O 1
ATOM 733 N N . ASN A 1 88 ? 14.730 5.690 -31.585 1.00 91.19 88 ASN A N 1
ATOM 734 C CA . ASN A 1 88 ? 15.769 6.635 -32.006 1.00 91.19 88 ASN A CA 1
ATOM 735 C C . ASN A 1 88 ? 15.262 7.568 -33.119 1.00 91.19 88 ASN A C 1
ATOM 737 O O . ASN A 1 88 ? 15.321 8.786 -32.979 1.00 91.19 88 ASN A O 1
ATOM 741 N N . ALA A 1 89 ? 14.627 7.030 -34.166 1.00 91.88 89 ALA A N 1
ATOM 742 C CA . ALA A 1 89 ? 14.100 7.860 -35.254 1.00 91.88 89 ALA A CA 1
ATOM 743 C C . ALA A 1 89 ? 13.015 8.859 -34.799 1.00 91.88 89 ALA A C 1
ATOM 745 O O . ALA A 1 89 ? 12.809 9.906 -35.427 1.00 91.88 89 ALA A O 1
ATOM 746 N N . VAL A 1 90 ? 12.260 8.524 -33.748 1.00 89.50 90 VAL A N 1
ATOM 747 C CA .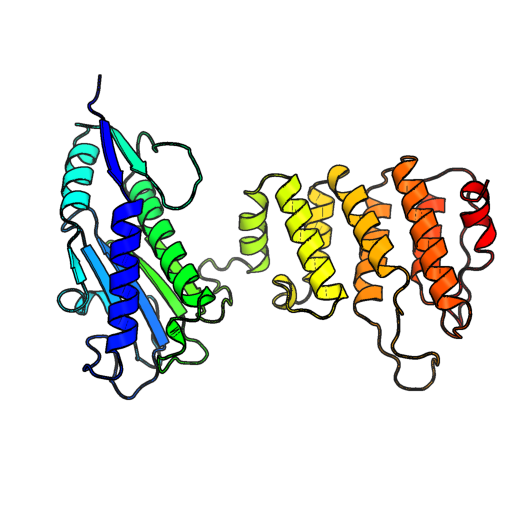 VAL A 1 90 ? 11.301 9.435 -33.116 1.00 89.50 90 VAL A CA 1
ATOM 748 C C . VAL A 1 90 ? 12.040 10.484 -32.288 1.00 89.50 90 VAL A C 1
ATOM 750 O O . VAL A 1 90 ? 11.724 11.665 -32.429 1.00 89.50 90 VAL A O 1
ATOM 753 N N . TRP A 1 91 ? 13.019 10.077 -31.479 1.00 89.44 91 TRP A N 1
ATOM 754 C CA . TRP A 1 91 ? 13.822 10.973 -30.651 1.00 89.44 91 TRP A CA 1
ATOM 755 C C . TRP A 1 91 ? 14.590 12.007 -31.478 1.00 89.44 91 TRP A C 1
ATOM 757 O O . TRP A 1 91 ? 14.466 13.192 -31.188 1.00 89.44 91 TRP A O 1
ATOM 767 N N . ASP A 1 92 ? 15.254 11.612 -32.567 1.00 89.81 92 ASP A N 1
ATOM 768 C CA . ASP A 1 92 ? 15.963 12.524 -33.479 1.00 89.81 92 ASP A CA 1
ATOM 769 C C . ASP A 1 92 ? 15.050 13.653 -33.982 1.00 89.81 92 ASP A C 1
ATOM 771 O O . ASP A 1 92 ? 15.382 14.838 -33.943 1.00 89.81 92 ASP A O 1
ATOM 775 N N . GLN A 1 93 ? 13.824 13.310 -34.391 1.00 89.31 93 GLN A N 1
ATOM 776 C CA . GLN A 1 93 ? 12.858 14.310 -34.852 1.00 89.31 93 GLN A CA 1
ATOM 777 C C . GLN A 1 93 ? 12.388 15.247 -33.728 1.00 89.31 93 GLN A C 1
ATOM 779 O O . GLN A 1 93 ? 11.933 16.362 -34.008 1.00 89.31 93 GLN A O 1
ATOM 784 N N . VAL A 1 94 ? 12.411 14.793 -32.476 1.00 85.81 94 VAL A N 1
ATOM 785 C CA . VAL A 1 94 ? 12.002 15.574 -31.304 1.00 85.81 94 VAL A CA 1
ATOM 786 C C . VAL A 1 94 ? 13.144 16.483 -30.849 1.00 85.81 94 VAL A C 1
ATOM 788 O O . VAL A 1 94 ? 12.917 17.684 -30.696 1.00 85.81 94 VAL A O 1
ATOM 791 N N . SER A 1 95 ? 14.359 15.948 -30.717 1.00 85.81 95 SER A N 1
ATOM 792 C CA . SER A 1 95 ? 15.558 16.658 -30.258 1.00 85.81 95 SER A CA 1
ATOM 793 C C . SER A 1 95 ? 15.988 17.767 -31.226 1.00 85.81 95 SER A C 1
ATOM 795 O O . SER A 1 95 ? 16.370 18.855 -30.801 1.00 85.81 95 SER A O 1
ATOM 797 N N . GLU A 1 96 ? 15.800 17.574 -32.535 1.00 88.12 96 GLU A N 1
ATOM 798 C CA . GLU A 1 96 ? 16.017 18.607 -33.559 1.00 88.12 96 GLU A CA 1
ATOM 799 C C . GLU A 1 96 ? 14.871 19.641 -33.640 1.00 88.12 96 GLU A C 1
ATOM 801 O O . GLU A 1 96 ? 14.859 20.514 -34.514 1.00 88.12 96 GLU A O 1
ATOM 806 N N . GLY A 1 97 ? 13.845 19.529 -32.788 1.00 84.50 97 GLY A N 1
ATOM 807 C CA . GLY A 1 97 ? 12.682 20.418 -32.771 1.00 84.50 97 GLY A CA 1
ATOM 808 C C . GLY A 1 97 ? 11.779 20.310 -34.009 1.00 84.50 97 GLY A C 1
ATOM 809 O O . GLY A 1 97 ? 10.937 21.189 -34.237 1.00 84.50 97 GLY A O 1
ATOM 810 N N . LYS A 1 98 ? 11.929 19.250 -34.819 1.00 85.31 98 LYS A N 1
ATOM 811 C CA . LYS A 1 98 ? 11.171 19.032 -36.067 1.00 85.31 98 LYS A CA 1
ATOM 812 C C . LYS A 1 98 ? 9.723 18.620 -35.800 1.00 85.31 98 LYS A C 1
ATOM 814 O O . LYS A 1 98 ? 8.839 18.913 -36.614 1.00 85.31 98 LYS A O 1
ATOM 819 N N . CYS A 1 99 ? 9.455 17.960 -34.675 1.00 84.31 99 CYS A N 1
ATOM 820 C CA . CYS A 1 99 ? 8.120 17.490 -34.324 1.00 84.31 99 CYS A CA 1
ATOM 821 C C . CYS A 1 99 ? 7.782 17.635 -32.832 1.00 84.31 99 CYS A C 1
ATOM 823 O O . CYS A 1 99 ? 8.630 17.946 -32.004 1.00 84.31 99 CYS A O 1
ATOM 825 N N . GLN A 1 100 ? 6.505 17.443 -32.503 1.00 82.44 100 GLN A N 1
ATOM 826 C CA . GLN A 1 100 ? 6.047 17.193 -31.137 1.00 82.44 100 GLN A CA 1
ATOM 827 C C . GLN A 1 100 ? 5.823 15.694 -30.945 1.00 82.44 100 GLN A C 1
ATOM 829 O O . GLN A 1 100 ? 5.197 15.058 -31.801 1.00 82.44 100 GLN A O 1
ATOM 834 N N . LEU A 1 101 ? 6.292 15.164 -29.817 1.00 82.31 101 LEU A N 1
ATOM 835 C CA . LEU A 1 101 ? 6.128 13.766 -29.444 1.00 82.31 101 LEU A CA 1
ATOM 836 C C . LEU A 1 101 ? 4.758 13.498 -28.822 1.00 82.31 101 LEU A C 1
ATOM 838 O O . LEU A 1 101 ? 4.298 14.241 -27.964 1.00 82.31 101 LEU A O 1
ATOM 842 N N . LYS A 1 102 ? 4.131 12.391 -29.218 1.00 79.81 102 LYS A N 1
ATOM 843 C CA . LYS A 1 102 ? 2.957 11.794 -28.576 1.00 79.81 102 LYS A CA 1
ATOM 844 C C . LYS A 1 102 ? 3.285 10.370 -28.143 1.00 79.81 102 LYS A C 1
ATOM 846 O O . LYS A 1 102 ? 3.428 9.515 -29.009 1.00 79.81 102 LYS A O 1
ATOM 851 N N . VAL A 1 103 ? 3.345 10.077 -26.846 1.00 78.62 103 VAL A N 1
ATOM 852 C CA . VAL A 1 103 ? 3.511 8.693 -26.364 1.00 78.62 103 VAL A CA 1
ATOM 853 C C . VAL A 1 103 ? 2.141 8.092 -26.041 1.00 78.62 103 VAL A C 1
ATOM 855 O O . VAL A 1 103 ? 1.356 8.680 -25.301 1.00 78.62 103 VAL A O 1
ATOM 858 N N . LEU A 1 104 ? 1.823 6.927 -26.614 1.00 79.56 104 LEU A N 1
ATOM 859 C CA . LEU A 1 104 ? 0.616 6.165 -26.280 1.00 79.56 104 LEU A CA 1
ATOM 860 C C . LEU A 1 104 ? 0.940 5.023 -25.318 1.00 79.56 104 LEU A C 1
ATOM 862 O O . LEU A 1 104 ? 1.414 3.971 -25.747 1.00 79.56 104 LEU A O 1
ATOM 866 N N . LEU A 1 105 ? 0.609 5.207 -24.041 1.00 76.81 105 LEU A N 1
ATOM 867 C CA . LEU A 1 105 ? 0.856 4.223 -22.987 1.00 76.81 105 LEU A CA 1
ATOM 868 C C . LEU A 1 105 ? -0.133 3.024 -23.019 1.00 76.81 105 LEU A C 1
ATOM 870 O O . LEU A 1 105 ? -1.243 3.132 -23.580 1.00 76.81 105 LEU A O 1
ATOM 874 N N . PRO A 1 106 ? 0.245 1.867 -22.434 1.00 67.50 106 PRO A N 1
ATOM 875 C CA . PRO A 1 106 ? -0.637 0.712 -22.225 1.00 67.50 106 PRO A CA 1
ATOM 876 C C . PRO A 1 106 ? -1.796 1.002 -21.247 1.00 67.50 106 PRO A C 1
ATOM 878 O O . PRO A 1 106 ? -1.693 1.868 -20.392 1.00 67.50 106 PRO A O 1
ATOM 881 N N . LEU A 1 107 ? -2.901 0.247 -21.370 1.00 51.78 107 LEU A N 1
ATOM 882 C CA . LEU A 1 107 ? -4.052 0.190 -20.438 1.00 51.78 107 LEU A CA 1
ATOM 883 C C . LEU A 1 107 ? -4.918 1.455 -20.270 1.00 51.78 107 LEU A C 1
ATOM 885 O O . LEU A 1 107 ? -4.828 2.137 -19.260 1.00 51.78 107 LEU A O 1
ATOM 889 N N . GLY A 1 108 ? -5.878 1.678 -21.181 1.00 46.16 108 GLY A N 1
ATOM 890 C CA . GLY A 1 108 ? -7.192 2.298 -20.880 1.00 46.16 108 GLY A CA 1
ATOM 891 C C . GLY A 1 108 ? -7.261 3.762 -20.397 1.00 46.16 108 GLY A C 1
ATOM 892 O O . GLY A 1 108 ? -8.283 4.407 -20.628 1.00 46.16 108 GLY A O 1
ATOM 893 N N . LYS A 1 109 ? -6.201 4.324 -19.807 1.00 44.19 109 LYS A N 1
ATOM 894 C CA . LYS A 1 109 ? -6.022 5.744 -19.516 1.00 44.19 109 LYS A CA 1
ATOM 895 C C . LYS A 1 109 ? -5.875 6.468 -20.848 1.00 44.19 109 LYS A C 1
ATOM 897 O O . LYS A 1 109 ? -4.827 6.466 -21.490 1.00 44.19 109 LYS A O 1
ATOM 902 N N . LYS A 1 110 ? -6.979 7.043 -21.313 1.00 43.16 110 LYS A N 1
ATOM 903 C CA . LYS A 1 110 ? -6.949 8.077 -22.341 1.00 43.16 110 LYS A CA 1
ATOM 904 C C . LYS A 1 110 ? -6.544 9.373 -21.653 1.00 43.16 110 LYS A C 1
ATOM 906 O O . LYS A 1 110 ? -7.427 9.991 -21.081 1.00 43.16 110 LYS A O 1
ATOM 911 N N . THR A 1 111 ? -5.274 9.758 -21.736 1.00 47.72 111 THR A N 1
ATOM 912 C CA . THR A 1 111 ? -4.900 11.150 -22.041 1.00 47.72 111 THR A CA 1
ATOM 913 C C . THR A 1 111 ? -3.401 11.291 -22.263 1.00 47.72 111 THR A C 1
ATOM 915 O O . THR A 1 111 ? -2.596 10.969 -21.399 1.00 47.72 111 THR A O 1
ATOM 918 N N . ASP A 1 112 ? -3.126 11.765 -23.473 1.00 50.72 112 ASP A N 1
ATOM 919 C CA . ASP A 1 112 ? -2.172 12.784 -23.890 1.00 50.72 112 ASP A CA 1
ATOM 920 C C . ASP A 1 112 ? -0.682 12.691 -23.537 1.00 50.72 112 ASP A C 1
ATOM 922 O O . ASP A 1 112 ? -0.241 12.947 -22.428 1.00 50.72 112 ASP A O 1
ATOM 926 N N . VAL A 1 113 ? 0.098 12.439 -24.596 1.00 53.34 113 VAL A N 1
ATOM 927 C CA . VAL A 1 113 ? 0.954 13.451 -25.242 1.00 53.34 113 VAL A CA 1
ATOM 928 C C . VAL A 1 113 ? 1.580 14.452 -24.283 1.00 53.34 113 VAL A C 1
ATOM 930 O O . VAL A 1 113 ? 0.996 15.500 -24.023 1.00 53.34 113 VAL A O 1
ATOM 933 N N . VAL A 1 114 ? 2.809 14.169 -23.872 1.00 53.72 114 VAL A N 1
ATOM 934 C CA . VAL A 1 114 ? 3.698 15.149 -23.250 1.00 53.72 114 VAL A CA 1
ATOM 935 C C . VAL A 1 114 ? 4.210 16.093 -24.346 1.00 53.72 114 VAL A C 1
ATOM 937 O O . VAL A 1 114 ? 4.973 15.658 -25.215 1.00 53.72 114 VAL A O 1
ATOM 940 N N . PRO A 1 115 ? 3.791 17.371 -24.397 1.00 52.44 115 PRO A N 1
ATOM 941 C CA . PRO A 1 115 ? 4.438 18.348 -25.252 1.00 52.44 115 PRO A CA 1
ATOM 942 C C . PRO A 1 115 ? 5.687 18.838 -24.515 1.00 52.44 115 PRO A C 1
ATOM 944 O O . PRO A 1 115 ? 5.557 19.418 -23.444 1.00 52.44 115 PRO A O 1
ATOM 947 N N . PHE A 1 116 ? 6.851 18.672 -25.148 1.00 56.88 116 PHE A N 1
ATOM 948 C CA . PHE A 1 116 ? 8.177 19.090 -24.661 1.00 56.88 116 PHE A CA 1
ATOM 949 C C . PHE A 1 116 ? 8.776 18.194 -23.573 1.00 56.88 116 PHE A C 1
ATOM 951 O O . PHE A 1 116 ? 9.058 18.666 -22.484 1.00 56.88 116 PHE A O 1
ATOM 958 N N . ALA A 1 117 ? 9.034 16.929 -23.913 1.00 54.50 117 ALA A N 1
ATOM 959 C CA . ALA A 1 117 ? 9.896 16.100 -23.084 1.00 54.50 117 ALA A CA 1
ATOM 960 C C . ALA A 1 117 ? 11.343 16.595 -23.200 1.00 54.50 117 ALA A C 1
ATOM 962 O O . ALA A 1 117 ? 11.959 16.485 -24.265 1.00 54.50 117 ALA A O 1
ATOM 963 N N . GLU A 1 118 ? 11.874 17.143 -22.111 1.00 73.75 118 GLU A N 1
ATOM 964 C CA . GLU A 1 118 ? 13.313 17.082 -21.865 1.00 73.75 118 GLU A CA 1
ATOM 965 C C . GLU A 1 118 ? 13.748 15.602 -21.885 1.00 73.75 118 GLU A C 1
ATOM 967 O O . GLU A 1 118 ? 12.924 14.698 -21.714 1.00 73.75 118 GLU A O 1
ATOM 972 N N . MET A 1 119 ? 15.029 15.340 -22.151 1.00 80.56 119 MET A N 1
ATOM 973 C CA . MET A 1 119 ? 15.592 13.982 -22.252 1.00 80.56 119 MET A CA 1
ATOM 974 C C . MET A 1 119 ? 15.146 13.081 -21.085 1.00 80.56 119 MET A C 1
ATOM 976 O O . MET A 1 119 ? 14.682 11.959 -21.292 1.00 80.56 119 MET A O 1
ATOM 980 N N . GLU A 1 120 ? 15.147 13.640 -19.875 1.00 82.25 120 GLU A N 1
ATOM 981 C CA . GLU A 1 120 ? 14.717 12.990 -18.637 1.00 82.25 120 GLU A CA 1
ATOM 982 C C . GLU A 1 120 ? 13.242 12.567 -18.631 1.00 82.25 120 GLU A C 1
ATOM 984 O O . GLU A 1 120 ? 12.911 11.469 -18.180 1.00 82.25 120 GLU A O 1
ATOM 989 N N . GLU A 1 121 ? 12.337 13.386 -19.170 1.00 80.69 121 GLU A N 1
ATOM 990 C CA . GLU A 1 121 ? 10.906 13.064 -19.207 1.00 80.69 121 GLU A CA 1
ATOM 991 C C . GLU A 1 121 ? 10.606 11.923 -20.185 1.00 80.69 121 GLU A C 1
ATOM 993 O O . GLU A 1 121 ? 9.719 11.093 -19.939 1.00 80.69 121 GLU A O 1
ATOM 998 N N . PHE A 1 122 ? 11.340 11.863 -21.301 1.00 84.56 122 PHE A N 1
ATOM 999 C CA . PHE A 1 122 ? 11.182 10.789 -22.275 1.00 84.56 122 PHE A CA 1
ATOM 1000 C C . PHE A 1 122 ? 11.733 9.468 -21.732 1.00 84.56 122 PHE A C 1
ATOM 1002 O O . PHE A 1 122 ? 11.005 8.470 -21.748 1.00 84.56 122 PHE A O 1
ATOM 1009 N N . ALA A 1 123 ? 12.945 9.487 -21.165 1.00 89.25 123 ALA A N 1
ATOM 1010 C CA . ALA A 1 123 ? 13.529 8.340 -20.472 1.00 89.25 123 ALA A CA 1
ATOM 1011 C C . ALA A 1 123 ? 12.603 7.836 -19.355 1.00 89.25 123 ALA A C 1
ATOM 1013 O O . ALA A 1 123 ? 12.275 6.653 -19.315 1.00 89.25 123 ALA A O 1
ATOM 1014 N N . SER A 1 124 ? 12.077 8.742 -18.523 1.00 85.31 124 SER A N 1
ATOM 1015 C CA . SER A 1 124 ? 11.141 8.408 -17.441 1.00 85.31 124 SER A CA 1
ATOM 1016 C C . SER A 1 124 ? 9.847 7.774 -17.942 1.00 85.31 124 SER A C 1
ATOM 1018 O O . SER A 1 124 ? 9.331 6.833 -17.340 1.00 85.31 124 SER A O 1
ATOM 1020 N N . SER A 1 125 ? 9.318 8.259 -19.066 1.00 84.44 125 SER A N 1
ATOM 1021 C CA . SER A 1 125 ? 8.098 7.710 -19.664 1.00 84.44 125 SER A CA 1
ATOM 1022 C C . SER A 1 125 ? 8.301 6.286 -20.185 1.00 84.44 125 SER A C 1
ATOM 1024 O O . SER A 1 125 ? 7.412 5.448 -20.030 1.00 84.44 125 SER A O 1
ATOM 1026 N N . LEU A 1 126 ? 9.449 6.007 -20.809 1.00 90.06 126 LEU A N 1
ATOM 1027 C CA . LEU A 1 126 ? 9.804 4.661 -21.264 1.00 90.06 126 LEU A CA 1
ATOM 1028 C C . LEU A 1 126 ? 10.090 3.745 -20.075 1.00 90.06 126 LEU A C 1
ATOM 1030 O O . LEU A 1 126 ? 9.472 2.687 -19.963 1.00 90.06 126 LEU A O 1
ATOM 1034 N N . GLY A 1 127 ? 10.949 4.196 -19.162 1.00 92.25 127 GLY A N 1
ATOM 1035 C CA . GLY A 1 127 ? 11.336 3.486 -17.952 1.00 92.25 127 GLY A CA 1
ATOM 1036 C C . GLY A 1 127 ? 10.130 3.039 -17.132 1.00 92.25 127 GLY A C 1
ATOM 1037 O O . GLY A 1 127 ? 10.004 1.857 -16.828 1.00 92.25 127 GLY A O 1
ATOM 1038 N N . GLN A 1 128 ? 9.159 3.929 -16.897 1.00 87.38 128 GLN A N 1
ATOM 1039 C CA . GLN A 1 128 ? 7.937 3.580 -16.167 1.00 87.38 128 GLN A CA 1
ATOM 1040 C C . GLN A 1 128 ? 7.127 2.467 -16.850 1.00 87.38 128 GLN A C 1
ATOM 1042 O O . GLN A 1 128 ? 6.607 1.583 -16.170 1.00 87.38 128 GLN A O 1
ATOM 1047 N N . VAL A 1 129 ? 7.019 2.472 -18.185 1.00 89.75 129 VAL A N 1
ATOM 1048 C CA . VAL A 1 129 ? 6.332 1.389 -18.912 1.00 89.75 129 VAL A CA 1
ATOM 1049 C C . VAL A 1 129 ? 7.053 0.061 -18.700 1.00 89.75 129 VAL A C 1
ATOM 1051 O O . VAL A 1 129 ? 6.393 -0.957 -18.507 1.00 89.75 129 VAL A O 1
ATOM 1054 N N . LEU A 1 130 ? 8.386 0.056 -18.729 1.00 95.12 130 LEU A N 1
ATOM 1055 C CA . LEU A 1 130 ? 9.188 -1.149 -18.507 1.00 95.12 130 LEU A CA 1
ATOM 1056 C C . LEU A 1 130 ? 9.066 -1.648 -17.059 1.00 95.12 130 LEU A C 1
ATOM 1058 O O . LEU A 1 130 ? 8.895 -2.849 -16.846 1.00 95.12 130 LEU A O 1
ATOM 1062 N N . SER A 1 131 ? 9.053 -0.741 -16.078 1.00 93.75 131 SER A N 1
ATOM 1063 C CA . SER A 1 131 ? 8.837 -1.071 -14.664 1.00 93.75 131 SER A CA 1
ATOM 1064 C C . SER A 1 131 ? 7.475 -1.734 -14.461 1.00 93.75 131 SER A C 1
ATOM 1066 O O . SER A 1 131 ? 7.381 -2.785 -13.826 1.00 93.75 131 SER A O 1
ATOM 1068 N N . ASP A 1 132 ? 6.423 -1.183 -15.076 1.00 87.69 132 ASP A N 1
ATOM 1069 C CA . ASP A 1 132 ? 5.074 -1.753 -15.033 1.00 87.69 132 ASP A CA 1
ATOM 1070 C C . ASP A 1 132 ? 5.028 -3.165 -15.649 1.00 87.69 132 ASP A C 1
ATOM 1072 O O . ASP A 1 132 ? 4.268 -4.021 -15.188 1.00 87.69 132 ASP A O 1
ATOM 1076 N N . LEU A 1 133 ? 5.837 -3.444 -16.680 1.00 94.50 133 LEU A N 1
ATOM 1077 C CA . LEU A 1 133 ? 5.934 -4.779 -17.281 1.00 94.50 133 LEU A CA 1
ATOM 1078 C C . LEU A 1 133 ? 6.615 -5.794 -16.356 1.00 94.50 133 LEU A C 1
ATOM 1080 O O . LEU A 1 133 ? 6.137 -6.928 -16.276 1.00 94.50 133 LEU A O 1
ATOM 1084 N N . LEU A 1 134 ? 7.680 -5.403 -15.650 1.00 95.88 134 LEU A N 1
ATOM 1085 C CA . LEU A 1 134 ? 8.331 -6.257 -14.649 1.00 95.88 134 LEU A CA 1
ATOM 1086 C C . LEU A 1 134 ? 7.406 -6.540 -13.467 1.00 95.88 134 LEU A C 1
ATOM 1088 O O . LEU A 1 134 ? 7.248 -7.699 -13.087 1.00 95.88 134 LEU A O 1
ATOM 1092 N N . ILE A 1 135 ? 6.726 -5.512 -12.951 1.00 90.44 135 ILE A N 1
ATOM 1093 C CA . ILE A 1 135 ? 5.699 -5.661 -11.908 1.00 90.44 135 ILE A CA 1
ATOM 1094 C C . ILE A 1 135 ? 4.608 -6.625 -12.378 1.00 90.44 135 ILE A C 1
ATOM 1096 O O . ILE A 1 135 ? 4.258 -7.564 -11.670 1.00 90.44 135 ILE A O 1
ATOM 1100 N N . LYS A 1 136 ? 4.108 -6.452 -13.606 1.00 92.19 136 LYS A N 1
ATOM 1101 C CA . LYS A 1 136 ? 3.097 -7.346 -14.174 1.00 92.19 136 LYS A CA 1
ATOM 1102 C C . LYS A 1 136 ? 3.586 -8.796 -14.265 1.00 92.19 136 LYS A C 1
ATOM 1104 O O . LYS A 1 136 ? 2.810 -9.701 -13.977 1.00 92.19 136 LYS A O 1
ATOM 1109 N N . ALA A 1 137 ? 4.825 -9.035 -14.702 1.00 95.56 137 ALA A N 1
ATOM 1110 C CA . ALA A 1 137 ? 5.399 -10.383 -14.765 1.00 95.56 137 ALA A CA 1
ATOM 1111 C C . ALA A 1 137 ? 5.532 -11.006 -13.367 1.00 95.56 137 ALA A C 1
ATOM 1113 O O . ALA A 1 137 ? 5.164 -12.164 -13.172 1.00 95.56 137 ALA A O 1
ATOM 1114 N N . ARG A 1 138 ? 5.978 -10.215 -12.386 1.00 95.44 138 ARG A N 1
ATOM 1115 C CA . ARG A 1 138 ? 6.068 -10.614 -10.979 1.00 95.44 138 ARG A CA 1
ATOM 1116 C C . ARG A 1 138 ? 4.713 -11.016 -10.421 1.00 95.44 138 ARG A C 1
ATOM 1118 O O . ARG A 1 138 ? 4.570 -12.127 -9.924 1.00 95.44 138 ARG A O 1
ATOM 1125 N N . ASP A 1 139 ? 3.721 -10.143 -10.543 1.00 91.06 139 ASP A N 1
ATOM 1126 C CA . ASP A 1 139 ? 2.391 -10.358 -9.970 1.00 91.06 139 ASP A CA 1
ATOM 1127 C C . ASP A 1 139 ? 1.659 -11.534 -10.646 1.00 91.06 139 ASP A C 1
ATOM 1129 O O . ASP A 1 139 ? 0.805 -12.175 -10.037 1.00 91.06 139 ASP A O 1
ATOM 1133 N N . ALA A 1 140 ? 2.013 -11.852 -11.896 1.00 92.25 140 ALA A N 1
ATOM 1134 C CA . ALA A 1 140 ? 1.539 -13.036 -12.609 1.00 92.25 140 ALA A CA 1
ATOM 1135 C C . ALA A 1 140 ? 2.303 -14.330 -12.249 1.00 92.25 140 ALA A C 1
ATOM 1137 O O . ALA A 1 140 ? 1.937 -15.402 -12.728 1.00 92.25 140 ALA A O 1
ATOM 1138 N N . GLY A 1 141 ? 3.339 -14.257 -11.405 1.00 95.88 141 GLY A N 1
ATOM 1139 C CA . GLY A 1 141 ? 4.149 -15.406 -10.999 1.00 95.88 141 GLY A CA 1
ATOM 1140 C C . GLY A 1 141 ? 5.071 -15.939 -12.098 1.00 95.88 141 GLY A C 1
ATOM 1141 O O . GLY A 1 141 ? 5.548 -17.069 -11.994 1.00 95.88 141 GLY A O 1
ATOM 1142 N N . GLU A 1 142 ? 5.341 -15.152 -13.142 1.00 97.31 142 GLU A N 1
ATOM 1143 C CA . GLU A 1 142 ? 6.094 -15.600 -14.324 1.00 97.31 142 GLU A CA 1
ATOM 1144 C C . GLU A 1 142 ? 7.544 -15.967 -13.976 1.00 97.31 142 GLU A C 1
ATOM 1146 O O . GLU A 1 142 ? 8.120 -16.865 -14.576 1.00 97.31 142 GLU A O 1
ATOM 1151 N N . PHE A 1 143 ? 8.126 -15.337 -12.951 1.00 97.25 143 PHE A N 1
ATOM 1152 C CA . PHE A 1 143 ? 9.488 -15.629 -12.491 1.00 97.25 143 PHE A CA 1
ATOM 1153 C C . PHE A 1 143 ? 9.607 -16.906 -11.642 1.00 97.25 143 PHE A C 1
ATOM 1155 O O . PHE A 1 143 ? 10.712 -17.290 -11.280 1.00 97.25 143 PHE A O 1
ATOM 1162 N N . SER A 1 144 ? 8.501 -17.588 -11.323 1.00 95.62 144 SER A N 1
ATOM 1163 C CA . SER A 1 144 ? 8.505 -18.757 -10.423 1.00 95.62 144 SER A CA 1
ATOM 1164 C C . SER A 1 144 ? 9.283 -19.969 -10.949 1.00 95.62 144 SER A C 1
ATOM 1166 O O . SER A 1 144 ? 9.638 -20.849 -10.168 1.00 95.62 144 SER A O 1
ATOM 1168 N N . SER A 1 145 ? 9.549 -20.032 -12.257 1.00 94.88 145 SER A N 1
ATOM 1169 C CA . SER A 1 145 ? 10.364 -21.086 -12.869 1.00 94.88 145 SER A CA 1
ATOM 1170 C C . SER A 1 145 ? 11.868 -20.815 -12.819 1.00 94.88 145 SER A C 1
ATOM 1172 O O . SER A 1 145 ? 12.642 -21.688 -13.208 1.00 94.88 145 SER A O 1
ATOM 1174 N N . LEU A 1 146 ? 12.283 -19.613 -12.415 1.00 96.62 146 LEU A N 1
ATOM 1175 C CA . LEU A 1 146 ? 13.689 -19.234 -12.344 1.00 96.62 146 LEU A CA 1
ATOM 1176 C C . LEU A 1 146 ? 14.306 -19.626 -10.991 1.00 96.62 146 LEU A C 1
ATOM 1178 O O . LEU A 1 146 ? 13.625 -19.534 -9.966 1.00 96.62 146 LEU A O 1
ATOM 1182 N N . PRO A 1 147 ? 15.595 -20.009 -10.959 1.00 96.50 147 PRO A N 1
ATOM 1183 C CA . PRO A 1 147 ? 16.346 -20.131 -9.715 1.00 96.50 147 PRO A CA 1
ATOM 1184 C C . PRO A 1 147 ? 16.701 -18.724 -9.217 1.00 96.50 147 PRO A C 1
ATOM 1186 O O . PRO A 1 147 ? 17.665 -18.124 -9.677 1.00 96.50 147 PRO A O 1
ATOM 1189 N N . VAL A 1 148 ? 15.867 -18.149 -8.351 1.00 96.94 148 VAL A N 1
ATOM 1190 C CA . VAL A 1 148 ? 16.032 -16.777 -7.841 1.00 96.94 148 VAL A CA 1
ATOM 1191 C C . VAL A 1 148 ? 16.462 -16.783 -6.383 1.00 96.94 148 VAL A C 1
ATOM 1193 O O . VAL A 1 148 ? 15.946 -17.554 -5.573 1.00 96.94 148 VAL A O 1
ATOM 1196 N N . ASP A 1 149 ? 17.368 -15.872 -6.038 1.00 96.88 149 ASP A N 1
ATOM 1197 C CA . ASP A 1 149 ? 17.755 -15.649 -4.652 1.00 96.88 149 ASP A CA 1
ATOM 1198 C C . ASP A 1 149 ? 16.590 -15.036 -3.855 1.00 96.88 149 ASP A C 1
ATOM 1200 O O . ASP A 1 149 ? 15.763 -14.290 -4.386 1.00 96.88 149 ASP A O 1
ATOM 1204 N N . ALA A 1 150 ? 16.545 -15.289 -2.544 1.00 91.00 150 ALA A N 1
ATOM 1205 C CA . ALA A 1 150 ? 15.530 -14.720 -1.654 1.00 91.00 150 ALA A CA 1
ATOM 1206 C C . ALA A 1 150 ? 15.525 -13.178 -1.622 1.00 91.00 150 ALA A C 1
ATOM 1208 O O . ALA A 1 150 ? 14.524 -12.573 -1.243 1.00 91.00 150 ALA A O 1
ATOM 1209 N N . ASN A 1 151 ? 16.633 -12.536 -1.994 1.00 90.75 151 ASN A N 1
ATOM 1210 C CA . ASN A 1 151 ? 16.754 -11.085 -2.117 1.00 90.75 151 ASN A CA 1
ATOM 1211 C C . ASN A 1 151 ? 16.883 -10.632 -3.574 1.00 90.75 151 ASN A C 1
ATOM 1213 O O . ASN A 1 151 ? 17.380 -9.534 -3.821 1.00 90.75 151 ASN A O 1
ATOM 1217 N N . CYS A 1 152 ? 16.433 -11.456 -4.526 1.00 96.19 152 CYS A N 1
ATOM 1218 C CA . CYS A 1 152 ? 16.394 -11.078 -5.928 1.00 96.19 152 CYS A CA 1
ATOM 1219 C C . CYS A 1 152 ? 15.608 -9.773 -6.111 1.00 96.19 152 CYS A C 1
ATOM 1221 O O . CYS A 1 152 ? 14.522 -9.602 -5.543 1.00 96.19 152 CYS A O 1
ATOM 1223 N N . PHE A 1 153 ? 16.139 -8.853 -6.912 1.00 94.94 153 PHE A N 1
ATOM 1224 C CA . PHE A 1 153 ? 15.469 -7.602 -7.243 1.00 94.94 153 PHE A CA 1
ATOM 1225 C C . PHE A 1 153 ? 15.354 -7.389 -8.755 1.00 94.94 153 PHE A C 1
ATOM 1227 O O . PHE A 1 153 ? 16.116 -7.912 -9.563 1.00 94.94 153 PHE A O 1
ATOM 1234 N N . LEU A 1 154 ? 14.337 -6.627 -9.132 1.00 96.94 154 LEU A N 1
ATOM 1235 C CA . LEU A 1 154 ? 14.011 -6.229 -10.491 1.00 96.94 154 LEU A CA 1
ATOM 1236 C C . LEU A 1 154 ? 14.530 -4.809 -10.702 1.00 96.94 154 LEU A C 1
ATOM 1238 O O . LEU A 1 154 ? 14.229 -3.950 -9.871 1.00 96.94 154 LEU A O 1
ATOM 1242 N N . THR A 1 155 ? 15.241 -4.548 -11.800 1.00 96.69 155 THR A N 1
ATOM 1243 C CA . THR A 1 155 ? 15.658 -3.189 -12.176 1.00 96.69 155 THR A CA 1
ATOM 1244 C C . THR A 1 155 ? 15.237 -2.807 -13.584 1.00 96.69 155 THR A C 1
ATOM 1246 O O . THR A 1 155 ? 15.072 -3.648 -14.471 1.00 96.69 155 THR A O 1
ATOM 1249 N N . VAL A 1 156 ? 15.053 -1.505 -13.781 1.00 97.50 156 VAL A N 1
ATOM 1250 C CA . VAL A 1 156 ? 14.963 -0.872 -15.094 1.00 97.50 156 VAL A CA 1
ATOM 1251 C C . VAL A 1 156 ? 15.980 0.251 -15.126 1.00 97.50 156 VAL A C 1
ATOM 1253 O O . VAL A 1 156 ? 15.941 1.129 -14.267 1.00 97.50 156 VAL A O 1
ATOM 1256 N N . GLU A 1 157 ? 16.857 0.232 -16.121 1.00 97.31 157 GLU A N 1
ATOM 1257 C CA . GLU A 1 157 ? 17.954 1.191 -16.236 1.00 97.31 157 GLU A CA 1
ATOM 1258 C C . GLU A 1 157 ? 18.069 1.700 -17.673 1.00 97.31 157 GLU A C 1
ATOM 1260 O O . GLU A 1 157 ? 18.105 0.923 -18.631 1.00 97.31 157 GLU A O 1
ATOM 1265 N N . ASP A 1 158 ? 18.117 3.020 -17.815 1.00 96.25 158 ASP A N 1
ATOM 1266 C CA . ASP A 1 158 ? 18.534 3.678 -19.049 1.00 96.25 158 ASP A CA 1
ATOM 1267 C C . ASP A 1 158 ? 20.050 3.527 -19.230 1.00 96.25 158 ASP A C 1
ATOM 1269 O O . ASP A 1 158 ? 20.808 3.646 -18.267 1.00 96.25 158 ASP A O 1
ATOM 1273 N N . HIS A 1 159 ? 20.495 3.294 -20.463 1.00 95.62 159 HIS A N 1
ATOM 1274 C CA . HIS A 1 159 ? 21.903 3.091 -20.809 1.00 95.62 159 HIS A CA 1
ATOM 1275 C C . HIS A 1 159 ? 22.793 4.252 -20.349 1.00 95.62 159 HIS A C 1
ATOM 1277 O O . HIS A 1 159 ? 23.884 4.016 -19.831 1.00 95.62 159 HIS A O 1
ATOM 1283 N N . ASP A 1 160 ? 22.298 5.486 -20.476 1.00 92.81 160 ASP A N 1
ATOM 1284 C CA . ASP A 1 160 ? 23.017 6.705 -20.101 1.00 92.81 160 ASP A CA 1
ATOM 1285 C C . ASP A 1 160 ? 22.751 7.139 -18.645 1.00 92.81 160 ASP A C 1
ATOM 1287 O O . ASP A 1 160 ? 23.221 8.190 -18.206 1.00 92.81 160 ASP A O 1
ATOM 1291 N N . GLY A 1 161 ? 22.016 6.335 -17.867 1.00 91.12 161 GLY A N 1
ATOM 1292 C CA . GLY A 1 161 ? 21.722 6.602 -16.457 1.00 91.12 161 GLY A CA 1
ATOM 1293 C C . GLY A 1 161 ? 20.660 7.680 -16.220 1.00 91.12 161 GLY A C 1
ATOM 1294 O O . GLY A 1 161 ? 20.500 8.144 -15.093 1.00 91.12 161 GLY A O 1
ATOM 1295 N N . THR A 1 162 ? 19.906 8.075 -17.251 1.00 89.94 162 THR A N 1
ATOM 1296 C CA . THR A 1 162 ? 18.848 9.099 -17.145 1.00 89.94 162 THR A CA 1
ATOM 1297 C C . THR A 1 162 ? 17.644 8.607 -16.333 1.00 89.94 162 THR A C 1
ATOM 1299 O O . THR A 1 162 ? 16.871 9.392 -15.785 1.00 89.94 162 THR A O 1
ATOM 1302 N N . PHE A 1 163 ? 17.457 7.290 -16.266 1.00 91.62 163 PHE A N 1
ATOM 1303 C CA . PHE A 1 163 ? 16.391 6.644 -15.517 1.00 91.62 163 PHE A CA 1
ATOM 1304 C C . PHE A 1 163 ? 16.921 5.399 -14.813 1.00 91.62 163 PHE A C 1
ATOM 1306 O O . PHE A 1 163 ? 17.596 4.572 -15.426 1.00 91.62 163 PHE A O 1
ATOM 1313 N N . GLY A 1 164 ? 16.542 5.248 -13.548 1.00 91.62 164 GLY A N 1
ATOM 1314 C CA . GLY A 1 164 ? 16.781 4.059 -12.746 1.00 91.62 164 GLY A CA 1
ATOM 1315 C C . GLY A 1 164 ? 15.542 3.742 -11.920 1.00 91.62 164 GLY A C 1
ATOM 1316 O O . GLY A 1 164 ? 14.877 4.638 -11.394 1.00 91.62 164 GLY A O 1
ATOM 1317 N N . TRP A 1 165 ? 15.206 2.465 -11.826 1.00 92.88 165 TRP A N 1
ATOM 1318 C CA . TRP A 1 165 ? 14.131 1.976 -10.977 1.00 92.88 165 TRP A CA 1
ATOM 1319 C C . TRP A 1 165 ? 14.471 0.588 -10.456 1.00 92.88 165 TRP A C 1
ATOM 1321 O O . TRP A 1 165 ? 14.993 -0.237 -11.206 1.00 92.88 165 TRP A O 1
ATOM 1331 N N . LYS A 1 166 ? 14.100 0.314 -9.203 1.00 91.00 166 LYS A N 1
ATOM 1332 C CA . LYS A 1 166 ? 14.322 -0.971 -8.542 1.00 91.00 166 LYS A CA 1
ATOM 1333 C C . LYS A 1 166 ? 13.173 -1.363 -7.622 1.00 91.00 166 LYS A C 1
ATOM 1335 O O . LYS A 1 166 ? 12.543 -0.521 -6.986 1.00 91.00 166 LYS A O 1
ATOM 1340 N N . THR A 1 167 ? 12.919 -2.663 -7.505 1.00 89.88 167 THR A N 1
ATOM 1341 C CA . THR A 1 167 ? 12.058 -3.251 -6.465 1.00 89.88 167 THR A CA 1
ATOM 1342 C C . THR A 1 167 ? 12.484 -4.687 -6.191 1.00 89.88 167 THR A C 1
ATOM 1344 O O . THR A 1 167 ? 13.024 -5.339 -7.080 1.00 89.88 167 THR A O 1
ATOM 1347 N N . PHE A 1 168 ? 12.214 -5.230 -5.006 1.00 91.00 168 PHE A N 1
ATOM 1348 C CA . PHE A 1 168 ? 12.428 -6.658 -4.790 1.00 91.00 168 PHE A CA 1
ATOM 1349 C C . PHE A 1 168 ? 11.422 -7.499 -5.584 1.00 91.00 168 PHE A C 1
ATOM 1351 O O . PHE A 1 168 ? 10.263 -7.117 -5.788 1.00 91.00 168 PHE A O 1
ATOM 1358 N N . LEU A 1 169 ? 11.864 -8.684 -6.002 1.00 91.25 169 LEU A N 1
ATOM 1359 C CA . LEU A 1 169 ? 11.035 -9.652 -6.711 1.00 91.25 169 LEU A CA 1
ATOM 1360 C C . LEU A 1 169 ? 9.850 -10.131 -5.859 1.00 91.25 169 LEU A C 1
ATOM 1362 O O . LEU A 1 169 ? 8.802 -10.453 -6.402 1.00 91.25 169 LEU A O 1
ATOM 1366 N N . ASP A 1 170 ? 9.971 -10.132 -4.535 1.00 87.62 170 ASP A N 1
ATOM 1367 C CA . ASP A 1 170 ? 8.866 -10.458 -3.624 1.00 87.62 170 ASP A CA 1
ATOM 1368 C C . ASP A 1 170 ? 7.944 -9.267 -3.306 1.00 87.62 170 ASP A C 1
ATOM 1370 O O . ASP A 1 170 ? 7.006 -9.395 -2.522 1.00 87.62 170 ASP A O 1
ATOM 1374 N N . GLY A 1 171 ? 8.187 -8.108 -3.923 1.00 78.12 171 GLY A N 1
ATOM 1375 C CA . GLY A 1 171 ? 7.380 -6.907 -3.744 1.00 78.12 171 GLY A CA 1
ATOM 1376 C C . GLY A 1 171 ? 7.793 -6.020 -2.577 1.00 78.12 171 GLY A C 1
ATOM 1377 O O . GLY A 1 171 ? 7.201 -4.949 -2.422 1.00 78.12 171 GLY A O 1
ATOM 1378 N N . ARG A 1 172 ? 8.830 -6.383 -1.807 1.00 77.25 172 ARG A N 1
ATOM 1379 C CA . ARG A 1 172 ? 9.439 -5.439 -0.863 1.00 77.25 172 ARG A CA 1
ATOM 1380 C C . ARG A 1 172 ? 9.936 -4.203 -1.628 1.00 77.25 172 ARG A C 1
ATOM 1382 O O . ARG A 1 172 ? 10.472 -4.280 -2.739 1.00 77.25 172 ARG A O 1
ATOM 1389 N N . ILE A 1 173 ? 9.745 -3.031 -1.036 1.00 62.50 173 ILE A N 1
ATOM 1390 C CA . ILE A 1 173 ? 10.275 -1.778 -1.577 1.00 62.50 173 ILE A CA 1
ATOM 1391 C C . ILE A 1 173 ? 11.726 -1.663 -1.105 1.00 62.50 173 ILE A C 1
ATOM 1393 O O . ILE A 1 173 ? 11.984 -1.767 0.094 1.00 62.50 173 ILE A O 1
ATOM 1397 N N . GLN A 1 174 ? 12.663 -1.487 -2.042 1.00 60.78 174 GLN A N 1
ATOM 1398 C CA . GLN A 1 174 ? 14.027 -1.105 -1.702 1.00 60.78 174 GLN A CA 1
ATOM 1399 C C . GLN A 1 174 ? 14.107 0.417 -1.663 1.00 60.78 174 GLN A C 1
ATOM 1401 O O . GLN A 1 174 ? 13.746 1.095 -2.621 1.00 60.78 174 GLN A O 1
ATOM 1406 N N . ASP A 1 175 ? 14.557 0.927 -0.530 1.00 50.97 175 ASP A N 1
ATOM 1407 C CA . ASP A 1 175 ? 15.038 2.289 -0.382 1.00 50.97 175 ASP A CA 1
ATOM 1408 C C . ASP A 1 175 ? 16.333 2.437 -1.212 1.00 50.97 175 ASP A C 1
ATOM 1410 O O . ASP A 1 175 ? 17.348 1.816 -0.893 1.00 50.97 175 ASP A O 1
ATOM 1414 N N . GLU A 1 176 ? 16.286 3.223 -2.293 1.00 46.84 176 GLU A N 1
ATOM 1415 C CA . GLU A 1 176 ? 17.484 3.763 -2.967 1.00 46.84 176 GLU A CA 1
ATOM 1416 C C . GLU A 1 176 ? 17.638 5.284 -2.770 1.00 46.84 176 GLU A C 1
ATOM 1418 O O . GLU A 1 176 ? 18.655 5.860 -3.151 1.00 46.84 176 GLU A O 1
ATOM 1423 N N . SER A 1 177 ? 16.649 5.956 -2.172 1.00 51.06 177 SER A N 1
ATOM 1424 C CA . SER A 1 177 ? 16.625 7.415 -1.985 1.00 51.06 177 SER A CA 1
ATOM 1425 C C . SER A 1 177 ? 17.097 7.872 -0.599 1.00 51.06 177 SER A C 1
ATOM 1427 O O . SER A 1 177 ? 17.206 9.072 -0.347 1.00 51.06 177 SER A O 1
ATOM 1429 N N . GLY A 1 178 ? 17.339 6.937 0.317 1.00 52.84 178 GLY A N 1
ATOM 1430 C CA . GLY A 1 178 ? 17.344 7.171 1.756 1.00 52.84 178 GLY A CA 1
ATOM 1431 C C . GLY A 1 178 ? 15.971 7.570 2.315 1.00 52.84 178 GLY A C 1
ATOM 1432 O O . GLY A 1 178 ? 15.897 7.952 3.484 1.00 52.84 178 GLY A O 1
ATOM 1433 N N . GLU A 1 179 ? 14.896 7.568 1.512 1.00 55.47 179 GLU A N 1
ATOM 1434 C CA . GLU A 1 179 ? 13.557 7.901 2.004 1.00 55.47 179 GLU A CA 1
ATOM 1435 C C . GLU A 1 179 ? 12.911 6.678 2.650 1.00 55.47 179 GLU A C 1
ATOM 1437 O O . GLU A 1 179 ? 12.888 5.582 2.088 1.00 55.47 179 GLU A O 1
ATOM 1442 N N . GLU A 1 180 ? 12.324 6.900 3.824 1.00 72.94 180 GLU A N 1
ATOM 1443 C CA . GLU A 1 180 ? 11.591 5.876 4.559 1.00 72.94 180 GLU A CA 1
ATOM 1444 C C . GLU A 1 180 ? 10.502 5.251 3.651 1.00 72.94 180 GLU A C 1
ATOM 1446 O O . GLU A 1 180 ? 9.727 5.993 3.035 1.00 72.94 180 GLU A O 1
ATOM 1451 N N . PRO A 1 181 ? 10.420 3.910 3.520 1.00 73.75 181 PRO A N 1
ATOM 1452 C CA . PRO A 1 181 ? 9.449 3.219 2.661 1.00 73.75 181 PRO A CA 1
ATOM 1453 C C . PRO A 1 181 ? 7.989 3.676 2.844 1.00 73.75 181 PRO A C 1
ATOM 1455 O O . PRO A 1 181 ? 7.198 3.677 1.893 1.00 73.75 181 PRO A O 1
ATOM 1458 N N . GLU A 1 182 ? 7.639 4.125 4.049 1.00 82.31 182 GLU A N 1
ATOM 1459 C CA . GLU A 1 182 ? 6.381 4.781 4.394 1.00 82.31 182 GLU A CA 1
ATOM 1460 C C . GLU A 1 182 ? 6.107 6.014 3.516 1.00 82.31 182 GLU A C 1
ATOM 1462 O O . GLU A 1 182 ? 4.994 6.186 3.010 1.00 82.31 182 GLU A O 1
ATOM 1467 N N . LEU A 1 183 ? 7.116 6.864 3.296 1.00 80.56 183 LEU A N 1
ATOM 1468 C CA . LEU A 1 183 ? 7.019 8.086 2.495 1.00 80.56 183 LEU A CA 1
ATOM 1469 C C . LEU A 1 183 ? 6.796 7.768 1.020 1.00 80.56 183 LEU A C 1
ATOM 1471 O O . LEU A 1 183 ? 5.950 8.399 0.385 1.00 80.56 183 LEU A O 1
ATOM 1475 N N . VAL A 1 184 ? 7.490 6.762 0.483 1.00 80.81 184 VAL A N 1
ATOM 1476 C CA . VAL A 1 184 ? 7.313 6.315 -0.908 1.00 80.81 184 VAL A CA 1
ATOM 1477 C C . VAL A 1 184 ? 5.880 5.843 -1.130 1.00 80.81 184 VAL A C 1
ATOM 1479 O O . VAL A 1 184 ? 5.221 6.254 -2.096 1.00 80.81 184 VAL A O 1
ATOM 1482 N N . LEU A 1 185 ? 5.363 5.023 -0.209 1.00 86.25 185 LEU A N 1
ATOM 1483 C CA . LEU A 1 185 ? 3.978 4.588 -0.258 1.00 86.25 185 LEU A CA 1
ATOM 1484 C C . LEU A 1 185 ? 3.025 5.791 -0.196 1.00 86.25 185 LEU A C 1
ATOM 1486 O O . LEU A 1 185 ? 2.157 5.922 -1.061 1.00 86.25 185 LEU A O 1
ATOM 1490 N N . CYS A 1 186 ? 3.208 6.702 0.761 1.00 91.06 186 CYS A N 1
ATOM 1491 C CA . CYS A 1 186 ? 2.364 7.889 0.896 1.00 91.06 186 CYS A CA 1
ATOM 1492 C C . CYS A 1 186 ? 2.393 8.761 -0.363 1.00 91.06 186 CYS A C 1
ATOM 1494 O O . CYS A 1 186 ? 1.339 9.152 -0.863 1.00 91.06 186 CYS A O 1
ATOM 1496 N N . HIS A 1 187 ? 3.566 9.014 -0.948 1.00 87.94 187 HIS A N 1
ATOM 1497 C CA . HIS A 1 187 ? 3.703 9.759 -2.199 1.00 87.94 187 HIS A CA 1
ATOM 1498 C C . HIS A 1 187 ? 2.954 9.092 -3.354 1.00 87.94 187 HIS A C 1
ATOM 1500 O O . HIS A 1 187 ? 2.263 9.774 -4.116 1.00 87.94 187 HIS A O 1
ATOM 1506 N N . ARG A 1 188 ? 3.044 7.763 -3.483 1.00 88.88 188 ARG A N 1
ATOM 1507 C CA . ARG A 1 188 ? 2.303 7.000 -4.497 1.00 88.88 188 ARG A CA 1
ATOM 1508 C C . ARG A 1 188 ? 0.796 7.169 -4.324 1.00 88.88 188 ARG A C 1
ATOM 1510 O O . ARG A 1 188 ? 0.098 7.434 -5.303 1.00 88.88 188 ARG A O 1
ATOM 1517 N N . ILE A 1 189 ? 0.298 7.044 -3.095 1.00 93.88 189 ILE A N 1
ATOM 1518 C CA . ILE A 1 189 ? -1.135 7.135 -2.807 1.00 93.88 189 ILE A CA 1
ATOM 1519 C C . ILE A 1 189 ? -1.648 8.568 -2.965 1.00 93.88 189 ILE A C 1
ATOM 1521 O O . ILE A 1 189 ? -2.673 8.768 -3.611 1.00 93.88 189 ILE A O 1
ATOM 1525 N N . ARG A 1 190 ? -0.908 9.585 -2.514 1.00 94.69 190 ARG A N 1
ATOM 1526 C CA . ARG A 1 190 ? -1.284 11.008 -2.638 1.00 94.69 190 ARG A CA 1
ATOM 1527 C C . ARG A 1 190 ? -1.442 11.491 -4.088 1.00 94.69 190 ARG A C 1
ATOM 1529 O O . ARG A 1 190 ? -2.132 12.480 -4.321 1.00 94.69 190 ARG A O 1
ATOM 1536 N N . LYS A 1 191 ? -0.870 10.786 -5.075 1.00 91.38 191 LYS A N 1
ATOM 1537 C CA . LYS A 1 191 ? -1.090 11.042 -6.517 1.00 91.38 191 LYS A CA 1
ATOM 1538 C C . LYS A 1 191 ? -2.472 10.590 -7.018 1.00 91.38 191 LYS A C 1
ATOM 1540 O O . LYS A 1 191 ? -2.859 10.930 -8.137 1.00 91.38 191 LYS A O 1
ATOM 1545 N N . LEU A 1 192 ? -3.211 9.800 -6.239 1.00 91.81 192 LEU A N 1
ATOM 1546 C CA . LEU A 1 192 ? -4.558 9.337 -6.577 1.00 91.81 192 LEU A CA 1
ATOM 1547 C C . LEU A 1 192 ? -5.615 10.409 -6.265 1.00 91.81 192 LEU A C 1
ATOM 1549 O O . LEU A 1 192 ? -5.360 11.370 -5.542 1.00 91.81 192 LEU A O 1
ATOM 1553 N N . SER A 1 193 ? -6.840 10.237 -6.772 1.00 96.56 193 SER A N 1
ATOM 1554 C CA . SER A 1 193 ? -7.965 11.074 -6.337 1.00 96.56 193 SER A CA 1
ATOM 1555 C C . SER A 1 193 ? -8.268 10.839 -4.855 1.00 96.56 193 SER A C 1
ATOM 1557 O O . SER A 1 193 ? -8.094 9.726 -4.368 1.00 96.56 193 SER A O 1
ATOM 1559 N N . VAL A 1 194 ? -8.788 11.850 -4.151 1.00 97.75 194 VAL A N 1
ATOM 1560 C CA . VAL A 1 194 ? -9.124 11.754 -2.713 1.00 97.75 194 VAL A CA 1
ATOM 1561 C C . VAL A 1 194 ? -9.940 10.497 -2.390 1.00 97.75 194 VAL A C 1
ATOM 1563 O O . VAL A 1 194 ? -9.613 9.770 -1.463 1.00 97.75 194 VAL A O 1
ATOM 1566 N N . GLN A 1 195 ? -10.949 10.185 -3.207 1.00 97.81 195 GLN A N 1
ATOM 1567 C CA . GLN A 1 195 ? -11.760 8.979 -3.031 1.00 97.81 195 GLN A CA 1
ATOM 1568 C C . GLN A 1 195 ? -10.924 7.691 -3.104 1.00 97.81 195 GLN A C 1
ATOM 1570 O O . GLN A 1 195 ? -11.105 6.788 -2.297 1.00 97.81 195 GLN A O 1
ATOM 1575 N N . LYS A 1 196 ? -9.979 7.611 -4.048 1.00 96.56 196 LYS A N 1
ATOM 1576 C CA . LYS A 1 196 ? -9.092 6.452 -4.200 1.00 96.56 196 LYS A CA 1
ATOM 1577 C C . LYS A 1 196 ? -8.052 6.356 -3.088 1.00 96.56 196 LYS A C 1
ATOM 1579 O O . LYS A 1 196 ? -7.670 5.246 -2.737 1.00 96.56 196 LYS A O 1
ATOM 1584 N N . GLN A 1 197 ? -7.627 7.486 -2.526 1.00 97.75 197 GLN A N 1
ATOM 1585 C CA . GLN A 1 197 ? -6.779 7.508 -1.334 1.00 97.75 197 GLN A CA 1
ATOM 1586 C C . GLN A 1 197 ? -7.519 6.911 -0.134 1.00 97.75 197 GLN A C 1
ATOM 1588 O O . GLN A 1 197 ? -6.999 6.004 0.508 1.00 97.75 197 GLN A O 1
ATOM 1593 N N . ILE A 1 198 ? -8.757 7.359 0.114 1.00 98.31 198 ILE A N 1
ATOM 1594 C CA . ILE A 1 198 ? -9.609 6.824 1.186 1.00 98.31 198 ILE A CA 1
ATOM 1595 C C . ILE A 1 198 ? -9.839 5.323 0.988 1.00 98.31 198 ILE A C 1
ATOM 1597 O O . ILE A 1 198 ? -9.587 4.546 1.902 1.00 98.31 198 ILE A O 1
ATOM 1601 N N . GLU A 1 199 ? -10.270 4.900 -0.206 1.00 97.62 199 GLU A N 1
ATOM 1602 C CA . GLU A 1 199 ? -10.502 3.481 -0.520 1.00 97.62 199 GLU A CA 1
ATOM 1603 C C . GLU A 1 199 ? -9.259 2.624 -0.275 1.00 97.62 199 GLU A C 1
ATOM 1605 O O . GLU A 1 199 ? -9.369 1.527 0.268 1.00 97.62 199 GLU A O 1
ATOM 1610 N N . TYR A 1 200 ? -8.081 3.128 -0.651 1.00 97.25 200 TYR A N 1
ATOM 1611 C CA . TYR A 1 200 ? -6.825 2.431 -0.420 1.00 97.25 200 TYR A CA 1
ATOM 1612 C C . TYR A 1 200 ? -6.552 2.258 1.078 1.00 97.25 200 TYR A C 1
ATOM 1614 O O . TYR A 1 200 ? -6.397 1.128 1.537 1.00 97.25 200 TYR A O 1
ATOM 1622 N N . TRP A 1 201 ? -6.533 3.347 1.853 1.00 98.19 201 TRP A N 1
ATOM 1623 C CA . TRP A 1 201 ? -6.190 3.282 3.277 1.00 98.19 201 TRP A CA 1
ATOM 1624 C C . TRP A 1 201 ? -7.218 2.499 4.097 1.00 98.19 201 TRP A C 1
ATOM 1626 O O . TRP A 1 201 ? -6.830 1.681 4.929 1.00 98.19 201 TRP A O 1
ATOM 1636 N N . ILE A 1 202 ? -8.515 2.663 3.811 1.00 98.56 202 ILE A N 1
ATOM 1637 C CA . ILE A 1 202 ? -9.575 1.845 4.417 1.00 98.56 202 ILE A CA 1
ATOM 1638 C C . ILE A 1 202 ? -9.390 0.370 4.057 1.00 98.56 202 ILE A C 1
ATOM 1640 O O . ILE A 1 202 ? -9.500 -0.481 4.935 1.00 98.56 202 ILE A O 1
ATOM 1644 N N . GLY A 1 203 ? -9.062 0.057 2.800 1.00 97.44 203 GLY A N 1
ATOM 1645 C CA . GLY A 1 203 ? -8.794 -1.313 2.364 1.00 97.44 203 GLY A CA 1
ATOM 1646 C C . GLY A 1 203 ? -7.616 -1.953 3.099 1.00 97.44 203 GLY A C 1
ATOM 1647 O O . GLY A 1 203 ? -7.709 -3.107 3.507 1.00 97.44 203 GLY A O 1
ATOM 1648 N N . GLN A 1 204 ? -6.537 -1.204 3.335 1.00 97.62 204 GLN A N 1
ATOM 1649 C CA . GLN A 1 204 ? -5.390 -1.704 4.096 1.00 97.62 204 GLN A CA 1
ATOM 1650 C C . GLN A 1 204 ? -5.740 -1.969 5.568 1.00 97.62 204 GLN A C 1
ATOM 1652 O O . GLN A 1 204 ? -5.384 -3.016 6.106 1.00 97.62 204 GLN A O 1
ATOM 1657 N N . LEU A 1 205 ? -6.489 -1.067 6.212 1.00 98.06 205 LEU A N 1
ATOM 1658 C CA . LEU A 1 205 ? -6.974 -1.284 7.578 1.00 98.06 205 LEU A CA 1
ATOM 1659 C C . LEU A 1 205 ? -7.915 -2.499 7.660 1.00 98.06 205 LEU A C 1
ATOM 1661 O O . LEU A 1 205 ? -7.820 -3.287 8.595 1.00 98.06 205 LEU A O 1
ATOM 1665 N N . ASP A 1 206 ? -8.778 -2.695 6.663 1.00 98.06 206 ASP A N 1
ATOM 1666 C CA . ASP A 1 206 ? -9.682 -3.848 6.574 1.00 98.06 206 ASP A CA 1
ATOM 1667 C C . ASP A 1 206 ? -8.920 -5.178 6.442 1.00 98.06 206 ASP A C 1
ATOM 1669 O O . ASP A 1 206 ? -9.229 -6.153 7.129 1.00 98.06 206 ASP A O 1
ATOM 1673 N N . LEU A 1 207 ? -7.873 -5.209 5.606 1.00 95.69 207 LEU A N 1
ATOM 1674 C CA . LEU A 1 207 ? -6.983 -6.364 5.471 1.00 95.69 207 LEU A CA 1
ATOM 1675 C C . LEU A 1 207 ? -6.326 -6.707 6.811 1.00 95.69 207 LEU A C 1
ATOM 1677 O O . LEU A 1 207 ? -6.449 -7.855 7.249 1.00 95.69 207 LEU A O 1
ATOM 1681 N N . LYS A 1 208 ? -5.748 -5.718 7.510 1.00 95.88 208 LYS A N 1
ATOM 1682 C CA . LYS A 1 208 ? -5.150 -5.925 8.840 1.00 95.88 208 LYS A CA 1
ATOM 1683 C C . LYS A 1 208 ? -6.165 -6.420 9.872 1.00 95.88 208 LYS A C 1
ATOM 1685 O O . LYS A 1 208 ? -5.848 -7.328 10.637 1.00 95.88 208 LYS A O 1
ATOM 1690 N N . ALA A 1 209 ? -7.380 -5.866 9.892 1.00 96.12 209 ALA A N 1
ATOM 1691 C CA . ALA A 1 209 ? -8.436 -6.292 10.817 1.00 96.12 209 ALA A CA 1
ATOM 1692 C C . ALA A 1 209 ? -8.835 -7.756 10.591 1.00 96.12 209 ALA A C 1
ATOM 1694 O O . ALA A 1 209 ? -9.160 -8.464 11.541 1.00 96.12 209 ALA A O 1
ATOM 1695 N N . SER A 1 210 ? -8.740 -8.214 9.341 1.00 94.88 210 SER A N 1
ATOM 1696 C CA . SER A 1 210 ? -9.004 -9.594 8.934 1.00 94.88 210 SER A CA 1
ATOM 1697 C C . SER A 1 210 ? -7.798 -10.541 8.995 1.00 94.88 210 SER A C 1
ATOM 1699 O O . SER A 1 210 ? -7.907 -11.659 8.492 1.00 94.88 210 SER A O 1
ATOM 1701 N N . GLU A 1 211 ? -6.660 -10.108 9.552 1.00 94.19 211 GLU A N 1
ATOM 1702 C CA . GLU A 1 211 ? -5.396 -10.871 9.579 1.00 94.19 211 GLU A CA 1
ATOM 1703 C C . GLU A 1 211 ? -4.915 -11.320 8.185 1.00 94.19 211 GLU A C 1
ATOM 1705 O O . GLU A 1 211 ? -4.263 -12.354 8.026 1.00 94.19 211 GLU A O 1
ATOM 1710 N N . LYS A 1 212 ? -5.242 -10.544 7.147 1.00 91.81 212 LYS A N 1
ATOM 1711 C CA . LYS A 1 212 ? -4.763 -10.770 5.781 1.00 91.81 212 LYS A CA 1
ATOM 1712 C C . LYS A 1 212 ? -3.543 -9.899 5.492 1.00 91.81 212 LYS A C 1
ATOM 1714 O O . LYS A 1 212 ? -3.467 -8.797 6.035 1.00 91.81 212 LYS A O 1
ATOM 1719 N N . PRO A 1 213 ? -2.644 -10.350 4.594 1.00 89.31 213 PRO A N 1
ATOM 1720 C CA . PRO A 1 213 ? -1.502 -9.550 4.171 1.00 89.31 213 PRO A CA 1
ATOM 1721 C C . PRO A 1 213 ? -1.929 -8.162 3.695 1.00 89.31 213 PRO A C 1
ATOM 1723 O O . PRO A 1 213 ? -2.865 -8.030 2.902 1.00 89.31 213 PRO A O 1
ATOM 1726 N N . SER A 1 214 ? -1.227 -7.147 4.181 1.00 93.25 214 SER A N 1
ATOM 1727 C CA . SER A 1 214 ? -1.438 -5.737 3.874 1.00 93.25 214 SER A CA 1
ATOM 1728 C C . SER A 1 214 ? -0.101 -5.072 3.554 1.00 93.25 214 SER A C 1
ATOM 1730 O O . SER A 1 214 ? 0.915 -5.385 4.170 1.00 93.25 214 SER A O 1
ATOM 1732 N N . ASP A 1 215 ? -0.110 -4.070 2.671 1.00 87.06 215 ASP A N 1
ATOM 1733 C CA . ASP A 1 215 ? 1.050 -3.203 2.407 1.00 87.06 215 ASP A CA 1
ATOM 1734 C C . ASP A 1 215 ? 1.568 -2.545 3.705 1.00 87.06 215 ASP A C 1
ATOM 1736 O O . ASP A 1 215 ? 2.722 -2.133 3.779 1.00 87.06 215 ASP A O 1
ATOM 1740 N N . LEU A 1 216 ? 0.728 -2.458 4.745 1.00 91.12 216 LEU A N 1
ATOM 1741 C CA . LEU A 1 216 ? 1.067 -1.907 6.055 1.00 91.12 216 LEU A CA 1
ATOM 1742 C C . LEU A 1 216 ? 1.856 -2.859 6.963 1.00 91.12 216 LEU A C 1
ATOM 1744 O O . LEU A 1 216 ? 2.304 -2.431 8.025 1.00 91.12 216 LEU A O 1
ATOM 1748 N N . ASP A 1 217 ? 1.974 -4.144 6.624 1.00 87.31 217 ASP A N 1
ATOM 1749 C CA . ASP A 1 217 ? 2.687 -5.132 7.450 1.00 87.31 217 ASP A CA 1
ATOM 1750 C C . ASP A 1 217 ? 4.207 -4.939 7.412 1.00 87.31 217 ASP A C 1
ATOM 1752 O O . ASP A 1 217 ? 4.922 -5.414 8.293 1.00 87.31 217 ASP A O 1
ATOM 1756 N N . HIS A 1 218 ? 4.695 -4.186 6.428 1.00 80.62 218 HIS A N 1
ATOM 1757 C CA . HIS A 1 218 ? 6.101 -3.818 6.308 1.00 80.62 218 HIS A CA 1
ATOM 1758 C C . HIS A 1 218 ? 6.521 -2.694 7.264 1.00 80.62 218 HIS A C 1
ATOM 1760 O O . HIS A 1 218 ? 7.718 -2.468 7.431 1.00 80.62 218 HIS A O 1
ATOM 1766 N N . PHE A 1 219 ? 5.568 -2.013 7.910 1.00 81.44 219 PHE A N 1
ATOM 1767 C CA . PHE A 1 219 ? 5.841 -0.866 8.775 1.00 81.44 219 PHE A CA 1
ATOM 1768 C C . PHE A 1 219 ? 5.514 -1.191 10.230 1.00 81.44 219 PHE A C 1
ATOM 1770 O O . PHE A 1 219 ? 4.419 -1.668 10.543 1.00 81.44 219 PHE A O 1
ATOM 1777 N N . ILE A 1 220 ? 6.424 -0.841 11.145 1.00 77.81 220 ILE A N 1
ATOM 1778 C CA . ILE A 1 220 ? 6.231 -1.022 12.597 1.00 77.81 220 ILE A CA 1
ATOM 1779 C C . ILE A 1 220 ? 4.932 -0.341 13.063 1.00 77.81 220 ILE A C 1
ATOM 1781 O O . ILE A 1 220 ? 4.208 -0.883 13.898 1.00 77.81 220 ILE A O 1
ATOM 1785 N N . SER A 1 221 ? 4.609 0.811 12.470 1.00 87.94 221 SER A N 1
ATOM 1786 C CA . SER A 1 221 ? 3.435 1.626 12.797 1.00 87.94 221 SER A CA 1
ATOM 1787 C C . SER A 1 221 ? 2.470 1.758 11.613 1.00 87.94 221 SER A C 1
ATOM 1789 O O . SER A 1 221 ? 1.856 2.806 11.426 1.00 87.94 221 SER A O 1
ATOM 1791 N N . GLY A 1 222 ? 2.311 0.708 10.798 1.00 91.06 222 GLY A N 1
ATOM 1792 C CA . GLY A 1 222 ? 1.495 0.767 9.578 1.00 91.06 222 GLY A CA 1
ATOM 1793 C C . GLY A 1 222 ? 0.042 1.214 9.805 1.00 91.06 222 GLY A C 1
ATOM 1794 O O . GLY A 1 222 ? -0.500 1.983 9.015 1.00 91.06 222 GLY A O 1
ATOM 1795 N N . THR A 1 223 ? -0.580 0.812 10.918 1.00 95.81 223 THR A N 1
ATOM 1796 C CA . THR A 1 223 ? -1.926 1.290 11.291 1.00 95.81 223 THR A CA 1
ATOM 1797 C C . THR A 1 223 ? -1.950 2.805 11.521 1.00 95.81 223 THR A C 1
ATOM 1799 O O . THR A 1 223 ? -2.861 3.474 11.042 1.00 95.81 223 THR A O 1
ATOM 1802 N N . ASP A 1 224 ? -0.946 3.359 12.213 1.00 95.19 224 ASP A N 1
ATOM 1803 C CA . ASP A 1 224 ? -0.852 4.808 12.443 1.00 95.19 224 ASP A CA 1
ATOM 1804 C C . ASP A 1 224 ? -0.610 5.570 11.151 1.00 95.19 224 ASP A C 1
ATOM 1806 O O . ASP A 1 224 ? -1.205 6.622 10.950 1.00 95.19 224 ASP A O 1
ATOM 1810 N N . LEU A 1 225 ? 0.222 5.025 10.261 1.00 95.31 225 LEU A N 1
ATOM 1811 C CA . LEU A 1 225 ? 0.472 5.613 8.951 1.00 95.31 225 LEU A CA 1
ATOM 1812 C C . LEU A 1 225 ? -0.842 5.815 8.185 1.00 95.31 225 LEU A C 1
ATOM 1814 O O . LEU A 1 225 ? -1.160 6.933 7.790 1.00 95.31 225 LEU A O 1
ATOM 1818 N N . ALA A 1 226 ? -1.637 4.752 8.034 1.00 97.75 226 ALA A N 1
ATOM 1819 C CA . ALA A 1 226 ? -2.906 4.821 7.314 1.00 97.75 226 ALA A CA 1
ATOM 1820 C C . ALA A 1 226 ? -3.905 5.787 7.970 1.00 97.75 226 ALA A C 1
ATOM 1822 O O . ALA A 1 226 ? -4.583 6.542 7.274 1.00 97.75 226 ALA A O 1
ATOM 1823 N N . LEU A 1 227 ? -3.988 5.784 9.304 1.00 98.00 227 LEU A N 1
ATOM 1824 C CA . LEU A 1 227 ? -4.877 6.677 10.044 1.00 98.00 227 LEU A CA 1
ATOM 1825 C C . LEU A 1 227 ? -4.457 8.148 9.937 1.00 98.00 227 LEU A C 1
ATOM 1827 O O . LEU A 1 227 ? -5.321 8.999 9.746 1.00 98.00 227 LEU A O 1
ATOM 1831 N N . ASN A 1 228 ? -3.160 8.449 9.998 1.00 96.88 228 ASN A N 1
ATOM 1832 C CA . ASN A 1 228 ? -2.643 9.808 9.831 1.00 96.88 228 ASN A CA 1
ATOM 1833 C C . ASN A 1 228 ? -2.873 10.326 8.401 1.00 96.88 228 ASN A C 1
ATOM 1835 O O . ASN A 1 228 ? -3.202 11.496 8.212 1.00 96.88 228 ASN A O 1
ATOM 1839 N N . GLU A 1 229 ? -2.761 9.465 7.386 1.00 97.94 229 GLU A N 1
ATOM 1840 C CA . GLU A 1 229 ? -3.092 9.843 6.007 1.00 97.94 229 GLU A CA 1
ATOM 1841 C C . GLU A 1 229 ? -4.599 10.087 5.821 1.00 97.94 229 GLU A C 1
ATOM 1843 O O . GLU A 1 229 ? -4.989 11.033 5.136 1.00 97.94 229 GLU A O 1
ATOM 1848 N N . LEU A 1 230 ? -5.465 9.284 6.452 1.00 98.38 230 LEU A N 1
ATOM 1849 C CA . LEU A 1 230 ? -6.916 9.517 6.460 1.00 98.38 230 LEU A CA 1
ATOM 1850 C C . LEU A 1 230 ? -7.287 10.808 7.205 1.00 98.38 230 LEU A C 1
ATOM 1852 O O . LEU A 1 230 ? -8.135 11.564 6.733 1.00 98.38 230 LEU A O 1
ATOM 1856 N N . GLU A 1 231 ? -6.625 11.098 8.323 1.00 97.56 231 GLU A N 1
ATOM 1857 C CA . GLU A 1 231 ? -6.774 12.355 9.059 1.00 97.56 231 GLU A CA 1
ATOM 1858 C C . GLU A 1 231 ? -6.371 13.557 8.192 1.00 97.56 231 GLU A C 1
ATOM 1860 O O . GLU A 1 231 ? -7.116 14.534 8.111 1.00 97.56 231 GLU A O 1
ATOM 1865 N N . ALA A 1 232 ? -5.251 13.463 7.465 1.00 97.31 232 ALA A N 1
ATOM 1866 C CA . ALA A 1 232 ? -4.786 14.510 6.553 1.00 97.31 232 ALA A CA 1
ATOM 1867 C C . ALA A 1 232 ? -5.764 14.788 5.393 1.00 97.31 232 ALA A C 1
ATOM 1869 O O . ALA A 1 232 ? -5.812 15.906 4.874 1.00 97.31 232 ALA A O 1
ATOM 1870 N N . ILE A 1 233 ? -6.571 13.798 4.993 1.00 98.12 233 ILE A N 1
ATOM 1871 C CA . ILE A 1 233 ? -7.660 13.972 4.018 1.00 98.12 233 ILE A CA 1
ATOM 1872 C C . ILE A 1 233 ? -8.840 14.770 4.617 1.00 98.12 233 ILE A C 1
ATOM 1874 O O . ILE A 1 233 ? -9.578 15.434 3.877 1.00 98.12 233 ILE A O 1
ATOM 1878 N N . GLY A 1 234 ? -9.006 14.753 5.942 1.00 97.69 234 GLY A N 1
ATOM 1879 C CA . GLY A 1 234 ? -10.003 15.528 6.678 1.00 97.69 234 GLY A CA 1
ATOM 1880 C C . GLY A 1 234 ? -11.408 14.918 6.654 1.00 97.69 234 GLY A C 1
ATOM 1881 O O . GLY A 1 234 ? -11.583 13.711 6.506 1.00 97.69 234 GLY A O 1
ATOM 1882 N N . GLU A 1 235 ? -12.435 15.765 6.780 1.00 97.94 235 GLU A N 1
ATOM 1883 C CA . GLU A 1 235 ? -13.851 15.385 6.974 1.00 97.94 235 GLU A CA 1
ATOM 1884 C C . GLU A 1 235 ? -14.353 14.270 6.037 1.00 97.94 235 GLU A C 1
ATOM 1886 O O . GLU A 1 235 ? -15.120 13.398 6.444 1.00 97.94 235 GLU A O 1
ATOM 1891 N N . LYS A 1 236 ? -13.873 14.246 4.788 1.00 98.38 236 LYS A N 1
ATOM 1892 C CA . LYS A 1 236 ? -14.267 13.250 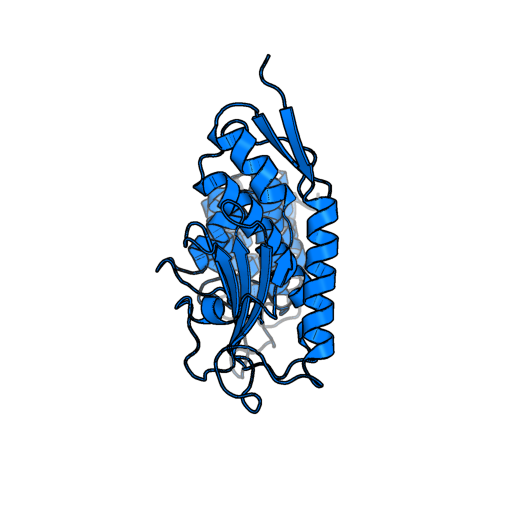3.778 1.00 98.38 236 LYS A CA 1
ATOM 1893 C C . LYS A 1 236 ? -13.926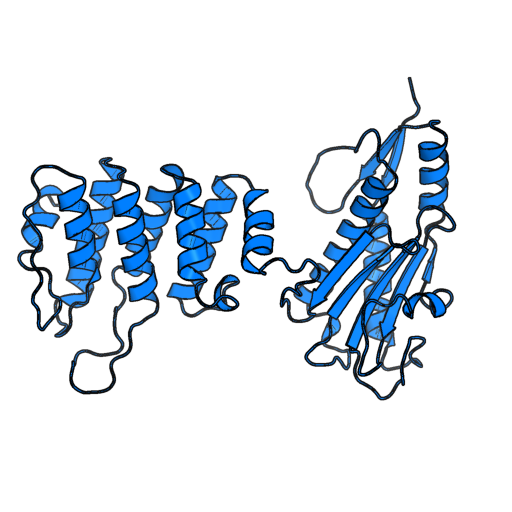 11.808 4.166 1.00 98.38 236 LYS A C 1
ATOM 1895 O O . LYS A 1 236 ? -14.558 10.894 3.646 1.00 98.38 236 LYS A O 1
ATOM 1900 N N . ALA A 1 237 ? -12.941 11.599 5.037 1.00 98.44 237 ALA A N 1
ATOM 1901 C CA . ALA A 1 237 ? -12.521 10.278 5.492 1.00 98.44 237 ALA A CA 1
ATOM 1902 C C . ALA A 1 237 ? -13.329 9.754 6.695 1.00 98.44 237 ALA A C 1
ATOM 1904 O O . ALA A 1 237 ? -13.309 8.551 6.946 1.00 98.44 237 ALA A O 1
ATOM 1905 N N . VAL A 1 238 ? -14.068 10.614 7.412 1.00 98.62 238 VAL A N 1
ATOM 1906 C CA . VAL A 1 238 ? -14.726 10.248 8.681 1.00 98.62 238 VAL A CA 1
ATOM 1907 C C . VAL A 1 238 ? -15.803 9.184 8.491 1.00 98.62 238 VAL A C 1
ATOM 1909 O O . VAL A 1 238 ? -15.796 8.176 9.194 1.00 98.62 238 VAL A O 1
ATOM 1912 N N . VAL A 1 239 ? -16.716 9.374 7.533 1.00 98.56 239 VAL A N 1
ATOM 1913 C CA . VAL A 1 239 ? -17.804 8.411 7.286 1.00 98.56 239 VAL A CA 1
ATOM 1914 C C . VAL A 1 239 ? -17.257 7.045 6.841 1.00 98.56 239 VAL A C 1
ATOM 1916 O O . VAL A 1 239 ? -17.591 6.062 7.498 1.00 98.56 239 VAL A O 1
ATOM 1919 N N . PRO A 1 240 ? -16.360 6.943 5.837 1.00 98.75 240 PRO A N 1
ATOM 1920 C CA . PRO A 1 240 ? -15.748 5.662 5.464 1.00 98.75 240 PRO A CA 1
ATOM 1921 C C . PRO A 1 240 ? -15.009 4.960 6.613 1.00 98.75 240 PRO A C 1
ATOM 1923 O O . PRO A 1 240 ? -15.040 3.734 6.718 1.00 98.75 240 PRO A O 1
ATOM 1926 N N . LEU A 1 241 ? -14.359 5.724 7.497 1.00 98.56 241 LEU A N 1
ATOM 1927 C CA . LEU A 1 241 ? -13.666 5.173 8.659 1.00 98.56 241 LEU A CA 1
ATOM 1928 C C . LEU A 1 241 ? -14.650 4.647 9.720 1.00 98.56 241 LEU A C 1
ATOM 1930 O O . LEU A 1 241 ? -14.435 3.572 10.274 1.00 98.56 241 LEU A O 1
ATOM 1934 N N . LEU A 1 242 ? -15.768 5.340 9.953 1.00 98.69 242 LEU A N 1
ATOM 1935 C CA . LEU A 1 242 ? -16.851 4.852 10.815 1.00 98.69 242 LEU A CA 1
ATOM 1936 C C . LEU A 1 242 ? -17.561 3.626 10.233 1.00 98.69 242 LEU A C 1
ATOM 1938 O O . LEU A 1 242 ? -17.906 2.716 10.983 1.00 98.69 242 LEU A O 1
ATOM 1942 N N . GLU A 1 243 ? -17.757 3.566 8.916 1.00 98.50 243 GLU A N 1
ATOM 1943 C CA . GLU A 1 243 ? -18.296 2.384 8.236 1.00 98.50 243 GLU A CA 1
ATOM 1944 C C . GLU A 1 243 ? -17.371 1.172 8.414 1.00 98.50 243 GLU A C 1
ATOM 1946 O O . GLU A 1 243 ? -17.847 0.077 8.720 1.00 98.50 243 GLU A O 1
ATOM 1951 N N . LEU A 1 244 ? -16.047 1.362 8.305 1.00 98.50 244 LEU A N 1
ATOM 1952 C CA . LEU A 1 244 ? -15.067 0.331 8.656 1.00 98.50 244 LEU A CA 1
ATOM 1953 C C . LEU A 1 244 ? -15.250 -0.119 10.112 1.00 98.50 244 LEU A C 1
ATOM 1955 O O . LEU A 1 244 ? -15.364 -1.320 10.354 1.00 98.50 244 LEU A O 1
ATOM 1959 N N . CYS A 1 245 ? -15.331 0.816 11.063 1.00 98.44 245 CYS A N 1
ATOM 1960 C CA . CYS A 1 245 ? -15.557 0.497 12.473 1.00 98.44 245 CYS A CA 1
ATOM 1961 C C . CYS A 1 245 ? -16.855 -0.294 12.690 1.00 98.44 245 CYS A C 1
ATOM 1963 O O . CYS A 1 245 ? -16.828 -1.287 13.409 1.00 98.44 245 CYS A O 1
ATOM 1965 N N . CYS A 1 246 ? -17.962 0.072 12.034 1.00 98.31 246 CYS A N 1
ATOM 1966 C CA . CYS A 1 246 ? -19.235 -0.652 12.128 1.00 98.31 246 CYS A CA 1
ATOM 1967 C C . CYS A 1 246 ? -19.096 -2.120 11.702 1.00 98.31 246 CYS A C 1
ATOM 1969 O O . CYS A 1 246 ? -19.593 -3.005 12.392 1.00 98.31 246 CYS A O 1
ATOM 1971 N N . ARG A 1 247 ? -18.379 -2.400 10.600 1.00 98.12 247 ARG A N 1
ATOM 1972 C CA . ARG A 1 247 ? -18.167 -3.781 10.114 1.00 98.12 247 ARG A CA 1
ATOM 1973 C C . ARG A 1 247 ? -17.449 -4.668 11.130 1.00 98.12 247 ARG A C 1
ATOM 1975 O O . ARG A 1 247 ? -17.683 -5.873 11.167 1.00 98.12 247 ARG A O 1
ATOM 1982 N N . TRP A 1 248 ? -16.571 -4.070 11.930 1.00 97.88 248 TRP A N 1
ATOM 1983 C CA . TRP A 1 248 ? -15.697 -4.772 12.865 1.00 97.88 248 TRP A CA 1
ATOM 1984 C C . TRP A 1 248 ? -16.163 -4.683 14.326 1.00 97.88 248 TRP A C 1
ATOM 1986 O O . TRP A 1 248 ? -15.695 -5.463 15.150 1.00 97.88 248 TRP A O 1
ATOM 1996 N N . ALA A 1 249 ? -17.117 -3.805 14.652 1.00 96.94 249 ALA A N 1
ATOM 1997 C CA . ALA A 1 249 ? -17.583 -3.543 16.018 1.00 96.94 249 ALA A CA 1
ATOM 1998 C C . ALA A 1 249 ? -18.154 -4.780 16.730 1.00 96.94 249 ALA A C 1
ATOM 2000 O O . ALA A 1 249 ? -17.977 -4.923 17.939 1.00 96.94 249 ALA A O 1
ATOM 2001 N N . GLY A 1 250 ? -18.803 -5.678 15.983 1.00 95.50 250 GLY A N 1
ATOM 2002 C CA . GLY A 1 250 ? -19.349 -6.933 16.507 1.00 95.50 250 GLY A CA 1
ATOM 2003 C C . GLY A 1 250 ? -18.332 -8.078 16.619 1.00 95.50 250 GLY A C 1
ATOM 2004 O O . GLY A 1 250 ? -18.689 -9.178 17.041 1.00 95.50 250 GLY A O 1
ATOM 2005 N N . GLN A 1 251 ? -17.072 -7.871 16.223 1.00 95.56 251 GLN A N 1
ATOM 2006 C CA . GLN A 1 251 ? -16.038 -8.901 16.340 1.00 95.56 251 GLN A CA 1
ATOM 2007 C C . GLN A 1 251 ? -15.386 -8.888 17.733 1.00 95.56 251 GLN A C 1
ATOM 2009 O O . GLN A 1 251 ? -15.244 -7.829 18.349 1.00 95.56 251 GLN A O 1
ATOM 2014 N N . PRO A 1 252 ? -14.939 -10.047 18.253 1.00 91.00 252 PRO A N 1
ATOM 2015 C CA . PRO A 1 252 ? -14.263 -10.101 19.542 1.00 91.00 252 PRO A CA 1
ATOM 2016 C C . PRO A 1 252 ? -12.970 -9.278 19.556 1.00 91.00 252 PRO A C 1
ATOM 2018 O O . PRO A 1 252 ? -12.056 -9.536 18.779 1.00 91.00 252 PRO A O 1
ATOM 2021 N N . GLU A 1 253 ? -12.832 -8.370 20.523 1.00 91.44 253 GLU A N 1
ATOM 2022 C CA . GLU A 1 253 ? -11.581 -7.618 20.751 1.00 91.44 253 GLU A CA 1
ATOM 2023 C C . GLU A 1 253 ? -10.438 -8.474 21.327 1.00 91.44 253 GLU A C 1
ATOM 2025 O O . GLU A 1 253 ? -9.279 -8.068 21.348 1.00 91.44 253 GLU A O 1
ATOM 2030 N N . TRP A 1 254 ? -10.768 -9.667 21.828 1.00 89.31 254 TRP A N 1
ATOM 2031 C CA . TRP A 1 254 ? -9.850 -10.522 22.574 1.00 89.31 254 TRP A CA 1
ATOM 2032 C C . TRP A 1 254 ? -10.099 -11.989 22.254 1.00 89.31 254 TRP A C 1
ATOM 2034 O O . TRP A 1 254 ? -11.252 -12.436 22.266 1.00 89.31 254 TRP A O 1
ATOM 2044 N N . ASN A 1 255 ? -9.020 -12.755 22.106 1.00 87.00 255 ASN A N 1
ATOM 2045 C CA . ASN A 1 255 ? -9.066 -14.213 22.046 1.00 87.00 255 ASN A CA 1
ATOM 2046 C C . ASN A 1 255 ? -9.250 -14.791 23.465 1.00 87.00 255 ASN A C 1
ATOM 2048 O O . ASN A 1 255 ? -8.288 -15.164 24.137 1.00 87.00 255 ASN A O 1
ATOM 2052 N N . GLY A 1 256 ? -10.500 -14.825 23.947 1.00 83.00 256 GLY A N 1
ATOM 2053 C CA . GLY A 1 256 ? -10.900 -15.392 25.244 1.00 83.00 256 GLY A CA 1
ATOM 2054 C C . GLY A 1 256 ? -11.603 -14.408 26.193 1.00 83.00 256 GLY A C 1
ATOM 2055 O O . GLY A 1 256 ? -11.811 -13.248 25.864 1.00 83.00 256 GLY A O 1
ATOM 2056 N N . ASP A 1 257 ? -11.970 -14.886 27.392 1.00 75.44 257 ASP A N 1
ATOM 2057 C CA . ASP A 1 257 ? -12.845 -14.160 28.340 1.00 75.44 257 ASP A CA 1
ATOM 2058 C C . ASP A 1 257 ? -12.271 -14.035 29.768 1.00 75.44 257 ASP A C 1
ATOM 2060 O O . ASP A 1 257 ? -13.019 -13.850 30.735 1.00 75.44 257 ASP A O 1
ATOM 2064 N N . ARG A 1 258 ? -10.958 -14.228 29.986 1.00 64.69 258 ARG A N 1
ATOM 2065 C CA . ARG A 1 258 ? -10.398 -14.236 31.355 1.00 64.69 258 ARG A CA 1
ATOM 2066 C C . ARG A 1 258 ? -9.083 -13.463 31.508 1.00 64.69 258 ARG A C 1
ATOM 2068 O O . ARG A 1 258 ? -8.084 -13.884 30.937 1.00 64.69 258 ARG A O 1
ATOM 2075 N N . PRO A 1 259 ? -8.995 -12.511 32.460 1.00 55.12 259 PRO A N 1
ATOM 2076 C CA . PRO A 1 259 ? -7.775 -11.740 32.723 1.00 55.12 259 PRO A CA 1
ATOM 2077 C C . PRO A 1 259 ? -6.617 -12.531 33.372 1.00 55.12 259 PRO A C 1
ATOM 2079 O O . PRO A 1 259 ? -5.612 -11.943 33.750 1.00 55.12 259 PRO A O 1
ATOM 2082 N N . ARG A 1 260 ? -6.733 -13.856 33.567 1.00 62.12 260 ARG A N 1
ATOM 2083 C CA . ARG A 1 260 ? -5.740 -14.662 34.315 1.00 62.12 260 ARG A CA 1
ATOM 2084 C C . ARG A 1 260 ? -5.035 -15.765 33.518 1.00 62.12 260 ARG A C 1
ATOM 2086 O O . ARG A 1 260 ? -4.205 -16.452 34.106 1.00 62.12 260 ARG A O 1
ATOM 2093 N N . ARG A 1 261 ? -5.329 -15.957 32.225 1.00 60.75 261 ARG A N 1
ATOM 2094 C CA . ARG A 1 261 ? -4.561 -16.853 31.335 1.00 60.75 261 ARG A CA 1
ATOM 2095 C C . ARG A 1 261 ? -4.641 -16.359 29.889 1.00 60.75 261 ARG A C 1
ATOM 2097 O O . ARG A 1 261 ? -5.750 -16.238 29.391 1.00 60.75 261 ARG A O 1
ATOM 2104 N N . ASN A 1 262 ? -3.475 -16.114 29.281 1.00 70.12 262 ASN A N 1
ATOM 2105 C CA . ASN A 1 262 ? -3.196 -15.915 27.850 1.00 70.12 262 ASN A CA 1
ATOM 2106 C C . ASN A 1 262 ? -4.386 -15.434 27.006 1.00 70.12 262 ASN A C 1
ATOM 2108 O O . ASN A 1 262 ? -4.908 -16.196 26.198 1.00 70.12 262 ASN A O 1
ATOM 2112 N N . PHE A 1 263 ? -4.805 -14.186 27.199 1.00 79.81 263 PHE A N 1
ATOM 2113 C CA . PHE A 1 263 ? -5.662 -13.498 26.240 1.00 79.81 263 PHE A CA 1
ATOM 2114 C C . PHE A 1 263 ? -4.773 -12.579 25.398 1.00 79.81 263 PHE A C 1
ATOM 2116 O O . PHE A 1 263 ? -3.798 -12.024 25.904 1.00 79.81 263 PHE A O 1
ATOM 2123 N N . GLN A 1 264 ? -5.077 -12.481 24.111 1.00 85.88 264 GLN A N 1
ATOM 2124 C CA . GLN A 1 264 ? -4.383 -11.616 23.162 1.00 85.88 264 GLN A CA 1
ATOM 2125 C C . GLN A 1 264 ? -5.414 -10.690 22.531 1.00 85.88 264 GLN A C 1
ATOM 2127 O O . GLN A 1 264 ? -6.539 -11.126 22.265 1.00 85.88 264 GLN A O 1
ATOM 2132 N N . GLU A 1 265 ? -5.028 -9.431 22.343 1.00 88.88 265 GLU A N 1
ATOM 2133 C CA . GLU A 1 265 ? -5.787 -8.475 21.540 1.00 88.88 265 GLU A CA 1
ATOM 2134 C C . GLU A 1 265 ? -5.888 -9.021 20.124 1.00 88.88 265 GLU A C 1
ATOM 2136 O O . GLU A 1 265 ? -4.900 -9.489 19.554 1.00 88.88 265 GLU A O 1
ATOM 2141 N N . THR A 1 266 ? -7.094 -8.990 19.574 1.00 92.69 266 THR A N 1
ATOM 2142 C CA . THR A 1 266 ? -7.269 -9.199 18.142 1.00 92.69 266 THR A CA 1
ATOM 2143 C C . THR A 1 266 ? -6.903 -7.906 17.406 1.00 92.69 266 THR A C 1
ATOM 2145 O O . THR A 1 266 ? -7.023 -6.815 17.975 1.00 92.69 266 THR A O 1
ATOM 2148 N N . PRO A 1 267 ? -6.501 -7.968 16.127 1.00 92.75 267 PRO A N 1
ATOM 2149 C CA . PRO A 1 267 ? -6.215 -6.758 15.347 1.00 92.75 267 PRO A CA 1
ATOM 2150 C C . PRO A 1 267 ? -7.400 -5.785 15.262 1.00 92.75 267 PRO A C 1
ATOM 2152 O O . PRO A 1 267 ? -7.201 -4.573 15.176 1.00 92.75 267 PRO A O 1
ATOM 2155 N N . VAL A 1 268 ? -8.628 -6.312 15.346 1.00 94.00 268 VAL A N 1
ATOM 2156 C CA . VAL A 1 268 ? -9.890 -5.557 15.397 1.00 94.00 268 VAL A CA 1
ATOM 2157 C C . VAL A 1 268 ? -9.852 -4.491 16.488 1.00 94.00 268 VAL A C 1
ATOM 2159 O O . VAL A 1 268 ? -10.173 -3.336 16.215 1.00 94.00 268 VAL A O 1
ATOM 2162 N N . GLN A 1 269 ? -9.424 -4.854 17.703 1.00 93.81 269 GLN A N 1
ATOM 2163 C CA . GLN A 1 269 ? -9.368 -3.923 18.828 1.00 93.81 269 GLN A CA 1
ATOM 2164 C C . GLN A 1 269 ? -8.486 -2.721 18.487 1.00 93.81 269 GLN A C 1
ATOM 2166 O O . GLN A 1 269 ? -8.920 -1.578 18.629 1.00 93.81 269 GLN A O 1
ATOM 2171 N N . ASN A 1 270 ? -7.277 -2.977 17.985 1.00 93.44 270 ASN A N 1
ATOM 2172 C CA . ASN A 1 270 ? -6.307 -1.925 17.711 1.00 93.44 270 ASN A CA 1
ATOM 2173 C C . ASN A 1 270 ? -6.826 -0.981 16.620 1.00 93.44 270 ASN A C 1
ATOM 2175 O O . ASN A 1 270 ? -6.767 0.237 16.766 1.00 93.44 270 ASN A O 1
ATOM 2179 N N . ILE A 1 271 ? -7.386 -1.542 15.550 1.00 97.19 271 ILE A N 1
ATOM 2180 C CA . ILE A 1 271 ? -7.839 -0.776 14.389 1.00 97.19 271 ILE A CA 1
ATOM 2181 C C . ILE A 1 271 ? -9.066 0.065 14.730 1.00 97.19 271 ILE A C 1
ATOM 2183 O O . ILE A 1 271 ? -9.056 1.272 14.493 1.00 97.19 271 ILE A O 1
ATOM 2187 N N . VAL A 1 272 ? -10.098 -0.539 15.325 1.00 97.94 272 VAL A N 1
ATOM 2188 C CA . VAL A 1 272 ? -11.359 0.157 15.616 1.00 97.94 272 VAL A CA 1
ATOM 2189 C C . VAL A 1 272 ? -11.152 1.242 16.672 1.00 97.94 272 VAL A C 1
ATOM 2191 O O . VAL A 1 272 ? -11.604 2.369 16.486 1.00 97.94 272 VAL A O 1
ATOM 2194 N N . VAL A 1 273 ? -10.425 0.955 17.757 1.00 97.50 273 VAL A N 1
ATOM 2195 C CA . VAL A 1 273 ? -10.206 1.936 18.834 1.00 97.50 273 VAL A CA 1
ATOM 2196 C C . VAL A 1 273 ? -9.387 3.126 18.343 1.00 97.50 273 VAL A C 1
ATOM 2198 O O . VAL A 1 273 ? -9.757 4.270 18.607 1.00 97.50 273 VAL A O 1
ATOM 2201 N N . ARG A 1 274 ? -8.303 2.885 17.594 1.00 97.44 274 ARG A N 1
ATOM 2202 C CA . ARG A 1 274 ? -7.461 3.973 17.074 1.00 97.44 274 ARG A CA 1
ATOM 2203 C C . ARG A 1 274 ? -8.184 4.797 16.017 1.00 97.44 274 ARG A C 1
ATOM 2205 O O . ARG A 1 274 ? -8.060 6.019 16.026 1.00 97.44 274 ARG A O 1
ATOM 2212 N N . ALA A 1 275 ? -8.992 4.157 15.173 1.00 98.38 275 ALA A N 1
ATOM 2213 C CA . ALA A 1 275 ? -9.877 4.855 14.252 1.00 98.38 275 ALA A CA 1
ATOM 2214 C C . ALA A 1 275 ? -10.870 5.761 14.998 1.00 98.38 275 ALA A C 1
ATOM 2216 O O . ALA A 1 275 ? -10.993 6.931 14.649 1.00 98.38 275 ALA A O 1
ATOM 2217 N N . ILE A 1 276 ? -11.523 5.270 16.061 1.00 98.62 276 ILE A N 1
ATOM 2218 C CA . ILE A 1 276 ? -12.445 6.074 16.882 1.00 98.62 276 ILE A CA 1
ATOM 2219 C C . ILE A 1 276 ? -11.732 7.273 17.514 1.00 98.62 276 ILE A C 1
ATOM 2221 O O . ILE A 1 276 ? -12.287 8.368 17.513 1.00 98.62 276 ILE A O 1
ATOM 2225 N N . TRP A 1 277 ? -10.515 7.103 18.039 1.00 98.06 277 TRP A N 1
ATOM 2226 C CA . TRP A 1 277 ? -9.749 8.225 18.597 1.00 98.06 277 TRP A CA 1
ATOM 2227 C C . TRP A 1 277 ? -9.446 9.283 17.540 1.00 98.06 277 TRP A C 1
ATOM 2229 O O . TRP A 1 277 ? -9.677 10.463 17.785 1.00 98.06 277 TRP A O 1
ATOM 2239 N N . LYS A 1 278 ? -9.026 8.860 16.346 1.00 97.81 278 LYS A N 1
ATOM 2240 C CA . LYS A 1 278 ? -8.778 9.761 15.217 1.00 97.81 278 LYS A CA 1
ATOM 2241 C C . LYS A 1 278 ? -10.045 10.485 14.769 1.00 97.81 278 LYS A C 1
ATOM 2243 O O . LYS A 1 278 ? -10.031 11.695 14.586 1.00 97.81 278 LYS A O 1
ATOM 2248 N N . ILE A 1 279 ? -11.172 9.780 14.687 1.00 98.31 279 ILE A N 1
ATOM 2249 C CA . ILE A 1 279 ? -12.481 10.387 14.405 1.00 98.31 279 ILE A CA 1
ATOM 2250 C C . ILE A 1 279 ? -12.858 11.410 15.484 1.00 98.31 279 ILE A C 1
ATOM 2252 O O . ILE A 1 279 ? -13.401 12.466 15.152 1.00 98.31 279 ILE A O 1
ATOM 2256 N N . ASN A 1 280 ? -12.551 11.125 16.755 1.00 98.19 280 ASN A N 1
ATOM 2257 C CA . ASN A 1 280 ? -12.792 12.061 17.847 1.00 98.19 280 ASN A CA 1
ATOM 2258 C C . ASN A 1 280 ? -11.985 13.358 17.657 1.00 98.19 280 ASN A C 1
ATOM 2260 O O . ASN A 1 280 ? -12.545 14.449 17.726 1.00 98.19 280 ASN A O 1
ATOM 2264 N N . GLU A 1 281 ? -10.693 13.223 17.336 1.00 97.19 281 GLU A N 1
ATOM 2265 C CA . GLU A 1 281 ? -9.765 14.331 17.056 1.00 97.19 281 GLU A CA 1
ATOM 2266 C C . GLU A 1 281 ? -10.212 15.190 15.859 1.00 97.19 281 GLU A C 1
ATOM 2268 O O . GLU A 1 281 ? -10.082 16.414 15.893 1.00 97.19 281 GLU A O 1
ATOM 2273 N N . MET A 1 282 ? -10.796 14.573 14.827 1.00 97.56 282 MET A N 1
ATOM 2274 C CA . MET A 1 282 ? -11.287 15.268 13.629 1.00 97.56 282 MET A CA 1
ATOM 2275 C C . MET A 1 282 ? -12.554 16.110 13.872 1.00 97.56 282 MET A C 1
ATOM 2277 O O . MET A 1 282 ? -12.855 16.985 13.060 1.00 97.56 282 MET A O 1
ATOM 2281 N N . ASN A 1 283 ? -13.279 15.873 14.973 1.00 97.56 283 ASN A N 1
ATOM 2282 C CA . ASN A 1 283 ? -14.399 16.690 15.459 1.00 97.56 283 ASN A CA 1
ATOM 2283 C C . ASN A 1 283 ? -15.496 16.999 14.411 1.00 97.56 283 ASN A C 1
ATOM 2285 O O . ASN A 1 283 ? -15.888 18.151 14.206 1.00 97.56 283 ASN A O 1
ATOM 2289 N N . VAL A 1 284 ? -15.995 15.964 13.728 1.00 97.50 284 VAL A N 1
ATOM 2290 C CA . VAL A 1 284 ? -17.046 16.084 12.700 1.00 97.50 284 VAL A CA 1
ATOM 2291 C C . VAL A 1 284 ? -18.402 15.653 13.266 1.00 97.50 284 VAL A C 1
ATOM 2293 O O . VAL A 1 284 ? -18.793 14.491 13.178 1.00 97.50 284 VAL A O 1
ATOM 2296 N N . ALA A 1 285 ? -19.155 16.613 13.802 1.00 97.25 285 ALA A N 1
ATOM 2297 C CA . ALA A 1 285 ? -20.467 16.375 14.403 1.00 97.25 285 ALA A CA 1
ATOM 2298 C C . ALA A 1 285 ? -21.607 16.478 13.370 1.00 97.25 285 ALA A C 1
ATOM 2300 O O . ALA A 1 285 ? -22.171 17.548 13.133 1.00 97.25 285 ALA A O 1
ATOM 2301 N N . THR A 1 286 ? -21.965 15.355 12.740 1.00 97.06 286 THR A N 1
ATOM 2302 C CA . THR A 1 286 ? -23.139 15.254 11.851 1.00 97.06 286 THR A CA 1
ATOM 2303 C C . THR A 1 286 ? -24.086 14.154 12.320 1.00 97.06 286 THR A C 1
ATOM 2305 O O . THR A 1 286 ? -23.650 13.187 12.938 1.00 97.06 286 THR A O 1
ATOM 2308 N N . THR A 1 287 ? -25.372 14.237 11.965 1.00 96.19 287 THR A N 1
ATOM 2309 C CA . THR A 1 287 ? -26.366 13.196 12.304 1.00 96.19 287 THR A CA 1
ATOM 2310 C C . THR A 1 287 ? -25.991 11.815 11.755 1.00 96.19 287 THR A C 1
ATOM 2312 O O . THR A 1 287 ? -26.293 10.798 12.372 1.00 96.19 287 THR A O 1
ATOM 2315 N N . LEU A 1 288 ? -25.316 11.757 10.600 1.00 96.69 288 LEU A N 1
ATOM 2316 C CA . LEU A 1 288 ? -24.829 10.491 10.049 1.00 96.69 288 LEU A CA 1
ATOM 2317 C C . LEU A 1 288 ? -23.696 9.909 10.905 1.00 96.69 288 LEU A C 1
ATOM 2319 O O . LEU A 1 288 ? -23.714 8.718 11.200 1.00 96.69 288 LEU A O 1
ATOM 2323 N N . VAL A 1 289 ? -22.743 10.745 11.330 1.00 97.88 289 VAL A N 1
ATOM 2324 C CA . VAL A 1 289 ? -21.657 10.339 12.237 1.00 97.88 289 VAL A CA 1
ATOM 2325 C C . VAL A 1 289 ? -22.219 9.847 13.571 1.00 97.88 289 VAL A C 1
ATOM 2327 O O . VAL A 1 289 ? -21.862 8.759 14.010 1.00 97.88 289 VAL A O 1
ATOM 2330 N N . GLU A 1 290 ? -23.154 10.590 14.164 1.00 97.44 290 GLU A N 1
ATOM 2331 C CA . GLU A 1 290 ? -23.860 10.205 15.394 1.00 97.44 290 GLU A CA 1
ATOM 2332 C C . GLU A 1 290 ? -24.545 8.837 15.251 1.00 97.44 290 GLU A C 1
ATOM 2334 O O . GLU A 1 290 ? -24.375 7.951 16.089 1.00 97.44 290 GLU A O 1
ATOM 2339 N N . GLY A 1 291 ? -25.265 8.626 14.142 1.00 96.56 291 GLY A N 1
ATOM 2340 C CA . GLY A 1 291 ? -25.927 7.359 13.835 1.00 96.56 291 GLY A CA 1
ATOM 2341 C C . GLY A 1 291 ? -24.957 6.181 13.694 1.00 96.56 291 GLY A C 1
ATOM 2342 O O . GLY A 1 291 ? -25.244 5.095 14.195 1.00 96.56 291 GLY A O 1
ATOM 2343 N N . LEU A 1 292 ? -23.797 6.385 13.065 1.00 97.81 292 LEU A N 1
ATOM 2344 C CA . LEU A 1 292 ? -22.767 5.347 12.941 1.00 97.81 292 LEU A CA 1
ATOM 2345 C C . LEU A 1 292 ? -22.089 5.045 14.286 1.00 97.81 292 LEU A C 1
ATOM 2347 O O . LEU A 1 292 ? -21.839 3.883 14.596 1.00 97.81 292 LEU A O 1
ATOM 2351 N N . LEU A 1 293 ? -21.842 6.057 15.122 1.00 98.00 293 LEU A N 1
ATOM 2352 C CA . LEU A 1 293 ? -21.325 5.858 16.480 1.00 98.00 293 LEU A CA 1
ATOM 2353 C C . LEU A 1 293 ? -22.311 5.053 17.344 1.00 98.00 293 LEU A C 1
ATOM 2355 O O . LEU A 1 293 ? -21.897 4.140 18.060 1.00 98.00 293 LEU A O 1
ATOM 2359 N N . HIS A 1 294 ? -23.617 5.314 17.235 1.00 97.38 294 HIS A N 1
ATOM 2360 C CA . HIS A 1 294 ? -24.635 4.477 17.878 1.00 97.38 294 HIS A CA 1
ATOM 2361 C C . HIS A 1 294 ? -24.603 3.032 17.391 1.00 97.38 294 HIS A C 1
ATOM 2363 O O . HIS A 1 294 ? -24.658 2.122 18.218 1.00 97.38 294 HIS A O 1
ATOM 2369 N N . ALA A 1 295 ? -24.489 2.818 16.077 1.00 97.06 295 ALA A N 1
ATOM 2370 C CA . ALA A 1 295 ? -24.401 1.479 15.505 1.00 97.06 295 ALA A CA 1
ATOM 2371 C C . ALA A 1 295 ? -23.185 0.717 16.057 1.00 97.06 295 ALA A C 1
ATOM 2373 O O . ALA A 1 295 ? -23.324 -0.426 16.477 1.00 97.06 295 ALA A O 1
ATOM 2374 N N . ILE A 1 296 ? -22.020 1.364 16.167 1.00 97.75 296 ILE A N 1
ATOM 2375 C CA . ILE A 1 296 ? -20.817 0.755 16.760 1.00 97.75 296 ILE A CA 1
ATOM 2376 C C . ILE A 1 296 ? -21.058 0.347 18.220 1.00 97.75 296 ILE A C 1
ATOM 2378 O O . ILE A 1 296 ? -20.706 -0.770 18.603 1.00 97.75 296 ILE A O 1
ATOM 2382 N N . ILE A 1 297 ? -21.668 1.216 19.042 1.00 97.38 297 ILE A N 1
ATOM 2383 C CA . ILE A 1 297 ? -22.006 0.873 20.437 1.00 97.38 297 ILE A CA 1
ATOM 2384 C C . ILE A 1 297 ? -22.970 -0.310 20.473 1.00 97.38 297 ILE A C 1
ATOM 2386 O O . ILE A 1 297 ? -22.755 -1.227 21.258 1.00 97.38 297 ILE A O 1
ATOM 2390 N N . TYR A 1 298 ? -24.015 -0.291 19.645 1.00 96.38 298 TYR A N 1
ATOM 2391 C CA . TYR A 1 298 ? -25.023 -1.345 19.596 1.00 96.38 298 TYR A CA 1
ATOM 2392 C C . TYR A 1 298 ? -24.396 -2.704 19.257 1.00 96.38 298 TYR A C 1
ATOM 2394 O O . TYR A 1 298 ? -24.471 -3.623 20.071 1.00 96.38 298 TYR A O 1
ATOM 2402 N N . GLU A 1 299 ? -23.703 -2.796 18.118 1.00 96.62 299 GLU A N 1
ATOM 2403 C CA . GLU A 1 299 ? -23.070 -4.030 17.632 1.00 96.62 299 GLU A CA 1
ATOM 2404 C C . GLU A 1 299 ? -22.042 -4.566 18.635 1.00 96.62 299 GLU A C 1
ATOM 2406 O O . GLU A 1 299 ? -21.988 -5.761 18.928 1.00 96.62 299 GLU A O 1
ATOM 2411 N N . SER A 1 300 ? -21.240 -3.670 19.216 1.00 95.94 300 SER A N 1
ATOM 2412 C CA . SER A 1 300 ? -20.210 -4.059 20.172 1.00 95.94 300 SER A CA 1
ATOM 2413 C C . SER A 1 300 ? -20.796 -4.488 21.521 1.00 95.94 300 SER A C 1
ATOM 2415 O O . SER A 1 300 ? -20.323 -5.457 22.112 1.00 95.94 300 SER A O 1
ATOM 2417 N N . VAL A 1 301 ? -21.853 -3.837 22.017 1.00 95.12 301 VAL A N 1
ATOM 2418 C CA . VAL A 1 301 ? -22.550 -4.272 23.240 1.00 95.12 301 VAL A CA 1
ATOM 2419 C C . VAL A 1 301 ? -23.235 -5.620 23.022 1.00 95.12 301 VAL A C 1
ATOM 2421 O O . VAL A 1 301 ? -23.080 -6.506 23.861 1.00 95.12 301 VAL A O 1
ATOM 2424 N N . GLU A 1 302 ? -23.933 -5.806 21.899 1.00 94.81 302 GLU A N 1
ATOM 2425 C CA . GLU A 1 302 ? -24.608 -7.067 21.563 1.00 94.81 302 GLU A CA 1
ATOM 2426 C C . GLU A 1 302 ? -23.608 -8.232 21.493 1.00 94.81 302 GLU A C 1
ATOM 2428 O O . GLU A 1 302 ? -23.799 -9.265 22.141 1.00 94.81 302 GLU A O 1
ATOM 2433 N N . ALA A 1 303 ? -22.482 -8.046 20.799 1.00 93.00 303 ALA A N 1
ATOM 2434 C CA . ALA A 1 303 ? -21.442 -9.066 20.681 1.00 93.00 303 ALA A CA 1
ATOM 2435 C C . ALA A 1 303 ? -20.787 -9.444 22.024 1.00 93.00 303 ALA A C 1
ATOM 2437 O O . ALA A 1 303 ? -20.264 -10.553 22.182 1.00 93.00 303 ALA A O 1
ATOM 2438 N N . ASN A 1 304 ? -20.800 -8.534 23.001 1.00 91.19 304 ASN A N 1
ATOM 2439 C CA . ASN A 1 304 ? -20.097 -8.698 24.268 1.00 91.19 304 ASN A CA 1
ATOM 2440 C C . ASN A 1 304 ? -21.013 -8.960 25.479 1.00 91.19 304 ASN A C 1
ATOM 2442 O O . ASN A 1 304 ? -20.488 -9.273 26.546 1.00 91.19 304 ASN A O 1
ATOM 2446 N N . GLU A 1 305 ? -22.344 -8.931 25.338 1.00 91.00 305 GLU A N 1
ATOM 2447 C CA . GLU A 1 305 ? -23.304 -9.026 26.457 1.00 91.00 305 GLU A CA 1
ATOM 2448 C C . GLU A 1 305 ? -23.067 -10.254 27.359 1.00 91.00 305 GLU A C 1
ATOM 2450 O O . GLU A 1 305 ? -23.151 -10.184 28.587 1.00 91.00 305 GLU A O 1
ATOM 2455 N N . ASN A 1 306 ? -22.693 -11.384 26.754 1.00 89.50 306 ASN A N 1
ATOM 2456 C CA . ASN A 1 306 ? -22.455 -12.649 27.455 1.00 89.50 306 ASN A CA 1
ATOM 2457 C C . ASN A 1 306 ? -20.988 -12.876 27.857 1.00 89.50 306 ASN A C 1
ATOM 2459 O O . ASN A 1 306 ? -20.651 -13.911 28.446 1.00 89.50 306 ASN A O 1
ATOM 2463 N N . ARG A 1 307 ? -20.097 -11.934 27.542 1.00 87.88 307 ARG A N 1
ATOM 2464 C CA . ARG A 1 307 ? -18.664 -12.049 27.809 1.00 87.88 307 ARG A CA 1
ATOM 2465 C C . ARG A 1 307 ? -18.322 -11.464 29.168 1.00 87.88 307 ARG A C 1
ATOM 2467 O O . ARG A 1 307 ? -18.971 -10.568 29.695 1.00 87.88 307 ARG A O 1
ATOM 2474 N N . ARG A 1 308 ? -17.249 -11.981 29.764 1.00 86.69 308 ARG A N 1
ATOM 2475 C CA . ARG A 1 308 ? -16.714 -11.439 31.027 1.00 86.69 308 ARG A CA 1
ATOM 2476 C C . ARG A 1 308 ? -15.803 -10.236 30.809 1.00 86.69 308 ARG A C 1
ATOM 2478 O O . ARG A 1 308 ? -15.642 -9.436 31.726 1.00 86.69 308 ARG A O 1
ATOM 2485 N N . LEU A 1 309 ? -15.182 -10.154 29.635 1.00 86.62 309 LEU A N 1
ATOM 2486 C CA . LEU A 1 309 ? -14.360 -9.036 29.198 1.00 86.62 309 LEU A CA 1
ATOM 2487 C C . LEU A 1 309 ? -15.048 -8.439 27.971 1.00 86.62 309 LEU A C 1
ATOM 2489 O O . LEU A 1 309 ? -15.043 -9.059 26.913 1.00 86.62 309 LEU A O 1
ATOM 2493 N N . TRP A 1 310 ? -15.683 -7.283 28.150 1.00 84.69 310 TRP A N 1
ATOM 2494 C CA . TRP A 1 310 ? -16.539 -6.655 27.141 1.00 84.69 310 TRP A CA 1
ATOM 2495 C C . TRP A 1 310 ? -15.764 -5.928 26.042 1.00 84.69 310 TRP A C 1
ATOM 2497 O O . TRP A 1 310 ? -16.351 -5.552 25.039 1.00 84.69 310 TRP A O 1
ATOM 2507 N N . GLY A 1 311 ? -14.460 -5.723 26.233 1.00 87.00 311 GLY A N 1
ATOM 2508 C CA . GLY A 1 311 ? -13.676 -4.873 25.346 1.00 87.00 311 GLY A CA 1
ATOM 2509 C C . GLY A 1 311 ? -13.881 -3.380 25.611 1.00 87.00 311 GLY A C 1
ATOM 2510 O O . GLY A 1 311 ? -14.639 -2.992 26.499 1.00 87.00 311 GLY A O 1
ATOM 2511 N N . ILE A 1 312 ? -13.098 -2.547 24.934 1.00 95.12 312 ILE A N 1
ATOM 2512 C CA . ILE A 1 312 ? -13.015 -1.100 25.160 1.00 95.12 312 ILE A CA 1
ATOM 2513 C C . ILE A 1 312 ? -13.679 -0.284 24.042 1.00 95.12 312 ILE A C 1
ATOM 2515 O O . ILE A 1 312 ? -13.860 0.924 24.218 1.00 95.12 312 ILE A O 1
ATOM 2519 N N . ILE A 1 313 ? -14.074 -0.912 22.925 1.00 97.00 313 ILE A N 1
ATOM 2520 C CA . ILE A 1 313 ? -14.723 -0.232 21.792 1.00 97.00 313 ILE A CA 1
ATOM 2521 C C . ILE A 1 313 ? -15.982 0.535 22.233 1.00 97.00 313 ILE A C 1
ATOM 2523 O O . ILE A 1 313 ? -16.056 1.732 21.923 1.00 97.00 313 ILE A O 1
ATOM 2527 N N . PRO A 1 314 ? -16.940 -0.038 23.002 1.00 97.12 314 PRO A N 1
ATOM 2528 C CA . PRO A 1 314 ? -18.144 0.695 23.398 1.00 97.12 314 PRO A CA 1
ATOM 2529 C C . PRO A 1 314 ? -17.818 1.953 24.203 1.00 97.12 314 PRO A C 1
ATOM 2531 O O . PRO A 1 314 ? -18.397 3.013 23.975 1.00 97.12 314 PRO A O 1
ATOM 2534 N N . TYR A 1 315 ? -16.857 1.853 25.126 1.00 97.81 315 TYR A N 1
ATOM 2535 C CA . TYR A 1 315 ? -16.457 2.969 25.979 1.00 97.81 315 TYR A CA 1
ATOM 2536 C C . TYR A 1 315 ? -15.840 4.115 25.173 1.00 97.81 315 TYR A C 1
ATOM 2538 O O . TYR A 1 315 ? -16.264 5.258 25.324 1.00 97.81 315 TYR A O 1
ATOM 2546 N N . HIS A 1 316 ? -14.884 3.823 24.288 1.00 98.25 316 HIS A N 1
ATOM 2547 C CA . HIS A 1 316 ? -14.257 4.864 23.473 1.00 98.25 316 HIS A CA 1
ATOM 2548 C C . HIS A 1 316 ? -15.224 5.487 22.465 1.00 98.25 316 HIS A C 1
ATOM 2550 O O . HIS A 1 316 ? -15.164 6.694 22.234 1.00 98.25 316 HIS A O 1
ATOM 2556 N N . THR A 1 317 ? -16.158 4.703 21.928 1.00 98.31 317 THR A N 1
ATOM 2557 C CA . THR A 1 317 ? -17.224 5.226 21.063 1.00 98.31 317 THR A CA 1
ATOM 2558 C C . THR A 1 317 ? -18.150 6.169 21.835 1.00 98.31 317 THR A C 1
ATOM 2560 O O . THR A 1 317 ? -18.487 7.245 21.349 1.00 98.31 317 THR A O 1
ATOM 2563 N N . ALA A 1 318 ? -18.504 5.819 23.077 1.00 98.31 318 ALA A N 1
ATOM 2564 C CA . ALA A 1 318 ? -19.292 6.680 23.954 1.00 98.31 318 ALA A CA 1
ATOM 2565 C C . ALA A 1 318 ? -18.553 7.976 24.338 1.00 98.31 318 ALA A C 1
ATOM 2567 O O . ALA A 1 318 ? -19.198 9.014 24.479 1.00 98.31 318 ALA A O 1
ATOM 2568 N N . CYS A 1 319 ? -17.221 7.946 24.480 1.00 98.31 319 CYS A N 1
ATOM 2569 C CA . CYS A 1 319 ? -16.418 9.165 24.652 1.00 98.31 319 CYS A CA 1
ATOM 2570 C C . CYS A 1 319 ? -16.523 10.080 23.435 1.00 98.31 319 CYS A C 1
ATOM 2572 O O . CYS A 1 319 ? -16.768 11.265 23.614 1.00 98.31 319 CYS A O 1
ATOM 2574 N N . CYS A 1 320 ? -16.438 9.526 22.224 1.00 98.19 320 CYS A N 1
ATOM 2575 C CA . CYS A 1 320 ? -16.618 10.296 20.993 1.00 98.19 320 CYS A CA 1
ATOM 2576 C C . CYS A 1 320 ? -18.003 10.971 20.942 1.00 98.19 320 CYS A C 1
ATOM 2578 O O . CYS A 1 320 ? -18.097 12.169 20.692 1.00 98.19 320 CYS A O 1
ATOM 2580 N N . LEU A 1 321 ? -19.078 10.245 21.287 1.00 97.94 321 LEU A N 1
ATOM 2581 C CA . LEU A 1 321 ? -20.423 10.832 21.392 1.00 97.94 321 LEU A CA 1
ATOM 2582 C C . LEU A 1 321 ? -20.495 11.963 22.428 1.00 97.94 321 LEU A C 1
ATOM 2584 O O . LEU A 1 321 ? -21.050 13.017 22.144 1.00 97.94 321 LEU A O 1
ATOM 2588 N N . TYR A 1 322 ? -19.928 11.756 23.618 1.00 97.69 322 TYR A N 1
ATOM 2589 C CA . TYR A 1 322 ? -19.913 12.758 24.687 1.00 97.69 322 TYR A CA 1
ATOM 2590 C C . TYR A 1 322 ? -19.113 14.017 24.327 1.00 97.69 322 TYR A C 1
ATOM 2592 O O . TYR A 1 322 ? -19.517 15.118 24.693 1.00 97.69 322 TYR A O 1
ATOM 2600 N N . ASP A 1 323 ? -17.988 13.857 23.632 1.00 97.88 323 ASP A N 1
ATOM 2601 C CA . ASP A 1 323 ? -17.113 14.968 23.264 1.00 97.88 323 ASP A CA 1
ATOM 2602 C C . ASP A 1 323 ? -17.688 15.785 22.092 1.00 97.88 323 ASP A C 1
ATOM 2604 O O . ASP A 1 323 ? -17.522 17.006 22.062 1.00 97.88 323 ASP A O 1
ATOM 2608 N N . GLN A 1 324 ? -18.377 15.135 21.143 1.00 97.44 324 GLN A N 1
ATOM 2609 C CA . GLN A 1 324 ? -18.835 15.769 19.899 1.00 97.44 324 GLN A CA 1
ATOM 2610 C C . GLN A 1 324 ? -20.309 16.194 19.892 1.00 97.44 324 GLN A C 1
ATOM 2612 O O . GLN A 1 324 ? -20.680 17.068 19.106 1.00 97.44 324 GLN A O 1
ATOM 2617 N N . PHE A 1 325 ? -21.160 15.599 20.732 1.00 96.69 325 PHE A N 1
ATOM 2618 C CA . PHE A 1 325 ? -22.609 15.809 20.692 1.00 96.69 325 PHE A CA 1
ATOM 2619 C C . PHE A 1 325 ? -23.171 16.196 22.064 1.00 96.69 325 PHE A C 1
ATOM 2621 O O . PHE A 1 325 ? -22.790 15.670 23.111 1.00 96.69 325 PHE A O 1
ATOM 2628 N N . GLU A 1 326 ? -24.130 17.123 22.070 1.00 95.88 326 GLU A N 1
ATOM 2629 C CA . GLU A 1 326 ? -24.811 17.533 23.298 1.00 95.88 326 GLU A CA 1
ATOM 2630 C C . GLU A 1 326 ? -25.793 16.459 23.790 1.00 95.88 326 GLU A C 1
ATOM 2632 O O . GLU A 1 326 ? -26.420 15.745 23.013 1.00 95.88 326 GLU A O 1
ATOM 2637 N N . GLY A 1 327 ? -25.990 16.383 25.108 1.00 94.50 327 GLY A N 1
ATOM 2638 C CA . GLY A 1 327 ? -27.030 15.542 25.714 1.00 94.50 327 GLY A CA 1
ATOM 2639 C C . GLY A 1 327 ? -26.592 14.128 26.100 1.00 94.50 327 GLY A C 1
ATOM 2640 O O . GLY A 1 327 ? -27.332 13.454 26.821 1.00 94.50 327 GLY A O 1
ATOM 2641 N N . TYR A 1 328 ? -25.384 13.699 25.730 1.00 96.75 328 TYR A N 1
ATOM 2642 C CA . TYR A 1 328 ? -24.822 12.435 26.207 1.00 96.75 328 TYR A CA 1
ATOM 2643 C C . TYR A 1 328 ? -24.249 12.565 27.624 1.00 96.75 328 TYR A C 1
ATOM 2645 O O . TYR A 1 328 ? -23.598 13.560 27.954 1.00 96.75 328 TYR A O 1
ATOM 2653 N N . PRO A 1 329 ? -24.457 11.567 28.503 1.00 97.12 329 PRO A N 1
ATOM 2654 C CA . PRO A 1 329 ? -23.805 11.558 29.804 1.00 97.12 329 PRO A CA 1
ATOM 2655 C C . PRO A 1 329 ? -22.309 11.253 29.663 1.00 97.12 329 PRO A C 1
ATOM 2657 O O . PRO A 1 329 ? -21.868 10.642 28.689 1.00 97.12 329 PRO A O 1
ATOM 2660 N N . LYS A 1 330 ? -21.520 11.618 30.680 1.00 97.88 330 LYS A N 1
ATOM 2661 C CA . LYS A 1 330 ? -20.097 11.261 30.739 1.00 97.88 330 LYS A CA 1
ATOM 2662 C C . LYS A 1 330 ? -19.931 9.730 30.797 1.00 97.88 330 LYS A C 1
ATOM 2664 O O . LYS A 1 330 ? -20.449 9.130 31.747 1.00 97.88 330 LYS A O 1
ATOM 2669 N N . PRO A 1 331 ? -19.184 9.107 29.866 1.00 98.00 331 PRO A N 1
ATOM 2670 C CA . PRO A 1 331 ? -18.983 7.662 29.852 1.00 98.00 331 PRO A CA 1
ATOM 2671 C C . PRO A 1 331 ? -18.272 7.168 31.099 1.00 98.00 331 PRO A C 1
ATOM 2673 O O . PRO A 1 331 ? -17.405 7.834 31.671 1.00 98.00 331 PRO A O 1
ATOM 2676 N N . GLN A 1 332 ? -18.641 5.966 31.523 1.00 97.88 332 GLN A N 1
ATOM 2677 C CA . GLN A 1 332 ? -18.019 5.295 32.652 1.00 97.88 332 GLN A CA 1
ATOM 2678 C C . GLN A 1 332 ? -17.660 3.873 32.255 1.00 97.88 332 GLN A C 1
ATOM 2680 O O . GLN A 1 332 ? -18.494 3.144 31.726 1.00 97.88 332 GLN A O 1
ATOM 2685 N N . GLN A 1 333 ? -16.439 3.464 32.576 1.00 96.75 333 GLN A N 1
ATOM 2686 C CA . GLN A 1 333 ? -15.954 2.115 32.326 1.00 96.75 333 GLN A CA 1
ATOM 2687 C C . GLN A 1 333 ? -15.938 1.296 33.620 1.00 96.75 333 GLN A C 1
ATOM 2689 O O . GLN A 1 333 ? -15.681 1.810 34.714 1.00 96.75 333 GLN A O 1
ATOM 2694 N N . ASN A 1 334 ? -16.221 0.002 33.523 1.00 95.56 334 ASN A N 1
ATOM 2695 C CA . ASN A 1 334 ? -15.913 -0.952 34.577 1.00 95.56 334 ASN A CA 1
ATOM 2696 C C . ASN A 1 334 ? -14.428 -1.337 34.508 1.00 95.56 334 ASN A C 1
ATOM 2698 O O . ASN A 1 334 ? -14.008 -2.015 33.578 1.00 95.56 334 ASN A O 1
ATOM 2702 N N . GLU A 1 335 ? -13.648 -0.968 35.525 1.00 91.69 335 GLU A N 1
ATOM 2703 C CA . GLU A 1 335 ? -12.191 -1.194 35.581 1.00 91.69 335 GLU A CA 1
ATOM 2704 C C . GLU A 1 335 ? -11.762 -2.669 35.471 1.00 91.69 335 GLU A C 1
ATOM 2706 O O . GLU A 1 335 ? -10.600 -2.954 35.198 1.00 91.69 335 GLU A O 1
ATOM 2711 N N . LYS A 1 336 ? -12.666 -3.624 35.732 1.00 89.50 336 LYS A N 1
ATOM 2712 C CA . LYS A 1 336 ? -12.345 -5.061 35.711 1.00 89.50 336 LYS A CA 1
ATOM 2713 C C . LYS A 1 336 ? -12.777 -5.767 34.434 1.00 89.50 336 LYS A C 1
ATOM 2715 O O . LYS A 1 336 ? -12.169 -6.774 34.080 1.00 89.50 336 LYS A O 1
ATOM 2720 N N . THR A 1 337 ? -13.861 -5.311 33.817 1.00 89.12 337 THR A N 1
ATOM 2721 C CA . THR A 1 337 ? -14.502 -5.994 32.680 1.00 89.12 337 THR A CA 1
ATOM 2722 C C . THR A 1 337 ? -14.439 -5.182 31.394 1.00 89.12 337 THR A C 1
ATOM 2724 O O . THR A 1 337 ? -14.814 -5.706 30.351 1.00 89.12 337 THR A O 1
ATOM 2727 N N . ASN A 1 338 ? -13.976 -3.931 31.459 1.00 92.25 338 ASN A N 1
ATOM 2728 C CA . ASN A 1 338 ? -14.005 -2.929 30.392 1.00 92.25 338 ASN A CA 1
ATOM 2729 C C . ASN A 1 338 ? -15.407 -2.517 29.911 1.00 92.25 338 ASN A C 1
ATOM 2731 O O . ASN A 1 338 ? -15.520 -1.636 29.066 1.00 92.25 338 ASN A O 1
ATOM 2735 N N . GLU A 1 339 ? -16.461 -3.073 30.509 1.00 94.31 339 GLU A N 1
ATOM 2736 C CA . GLU A 1 339 ? -17.860 -2.770 30.209 1.00 94.31 339 GLU A CA 1
ATOM 2737 C C . GLU A 1 339 ? -18.147 -1.262 30.294 1.00 94.31 339 GLU A C 1
ATOM 2739 O O . GLU A 1 339 ? -17.844 -0.613 31.304 1.00 94.31 339 GLU A O 1
ATOM 2744 N N . LEU A 1 340 ? -18.779 -0.719 29.249 1.00 96.25 340 LEU A N 1
ATOM 2745 C CA . LEU A 1 340 ? -19.402 0.600 29.288 1.00 96.25 340 LEU A CA 1
ATOM 2746 C C . LEU A 1 340 ? -20.610 0.539 30.225 1.00 96.25 340 LEU A C 1
ATOM 2748 O O . LEU A 1 340 ? -21.593 -0.142 29.946 1.00 96.25 340 LEU A O 1
ATOM 2752 N N . LYS A 1 341 ? -20.566 1.279 31.331 1.00 96.06 341 LYS A N 1
ATOM 2753 C CA . LYS A 1 341 ? -21.700 1.366 32.251 1.00 96.06 341 LYS A CA 1
ATOM 2754 C C . LYS A 1 341 ? -22.819 2.180 31.609 1.00 96.06 341 LYS A C 1
ATOM 2756 O O . LYS A 1 341 ? -22.582 3.269 31.095 1.00 96.06 341 LYS A O 1
ATOM 2761 N N . ASN A 1 342 ? -24.049 1.683 31.743 1.00 94.44 342 ASN A N 1
ATOM 2762 C CA . ASN A 1 342 ? -25.266 2.313 31.224 1.00 94.44 342 ASN A CA 1
ATOM 2763 C C . ASN A 1 342 ? -25.262 2.529 29.691 1.00 94.44 342 ASN A C 1
ATOM 2765 O O . ASN A 1 342 ? -25.506 3.647 29.230 1.00 94.44 342 ASN A O 1
ATOM 2769 N N . PRO A 1 343 ? -25.038 1.474 28.882 1.00 95.44 343 PRO A N 1
ATOM 2770 C CA . PRO A 1 343 ? -25.001 1.602 27.421 1.00 95.44 343 PRO A CA 1
ATOM 2771 C C . PRO A 1 343 ? -26.330 2.124 26.849 1.00 95.44 343 PRO A C 1
ATOM 2773 O O . PRO A 1 343 ? -26.346 2.834 25.850 1.00 95.44 343 PRO A O 1
ATOM 2776 N N . GLN A 1 344 ? -27.450 1.869 27.533 1.00 95.44 344 GLN A N 1
ATOM 2777 C CA . GLN A 1 344 ? -28.786 2.319 27.129 1.00 95.44 344 GLN A CA 1
ATOM 2778 C C . GLN A 1 344 ? -28.918 3.846 27.021 1.00 95.44 344 GLN A C 1
ATOM 2780 O O . GLN A 1 344 ? -29.696 4.331 26.203 1.00 95.44 344 GLN A O 1
ATOM 2785 N N . ALA A 1 345 ? -28.140 4.618 27.789 1.00 95.75 345 ALA A N 1
ATOM 2786 C CA . ALA A 1 345 ? -28.147 6.077 27.674 1.00 95.75 345 ALA A CA 1
ATOM 2787 C C . ALA A 1 345 ? -27.558 6.588 26.351 1.00 95.75 345 ALA A C 1
ATOM 2789 O O . ALA A 1 345 ? -27.861 7.708 25.956 1.00 95.75 345 ALA A O 1
ATOM 2790 N N . TYR A 1 346 ? -26.763 5.763 25.667 1.00 95.50 346 TYR A N 1
ATOM 2791 C CA . TYR A 1 346 ? -26.191 6.063 24.356 1.00 95.50 346 TYR A CA 1
ATOM 2792 C C . TYR A 1 346 ? -27.010 5.445 23.217 1.00 95.50 346 TYR A C 1
ATOM 2794 O O . TYR A 1 346 ? -26.879 5.868 22.083 1.00 95.50 346 TYR A O 1
ATOM 2802 N N . LEU A 1 347 ? -27.885 4.474 23.499 1.00 92.44 347 LEU A N 1
ATOM 2803 C CA . LEU A 1 347 ? -28.741 3.827 22.491 1.00 92.44 347 LEU A CA 1
ATOM 2804 C C . LEU A 1 347 ? -30.154 4.439 22.417 1.00 92.44 347 LEU A C 1
ATOM 2806 O O . LEU A 1 347 ? -30.851 4.301 21.413 1.00 92.44 347 LEU A O 1
ATOM 2810 N N . GLY A 1 348 ? -30.598 5.123 23.479 1.00 67.38 348 GLY A N 1
ATOM 2811 C CA . GLY A 1 348 ? -31.996 5.518 23.696 1.00 67.38 348 GLY A CA 1
ATOM 2812 C C . GLY A 1 348 ? -32.593 6.550 22.728 1.00 67.38 348 GLY A C 1
ATOM 2813 O O . GLY A 1 348 ? -33.815 6.723 22.731 1.00 67.38 348 GLY A O 1
ATOM 2814 N N . ALA A 1 349 ? -31.775 7.217 21.909 1.00 60.62 349 ALA A N 1
ATOM 2815 C CA . ALA A 1 349 ? -32.238 8.098 20.832 1.00 60.62 349 ALA A CA 1
ATOM 2816 C C . ALA A 1 349 ? -32.360 7.378 19.476 1.00 60.62 349 ALA A C 1
ATOM 2818 O O . ALA A 1 349 ? -33.124 7.819 18.629 1.00 60.62 349 ALA A O 1
ATOM 2819 N N . PHE A 1 350 ? -31.644 6.266 19.285 1.00 61.88 350 PHE A N 1
ATOM 2820 C CA . PHE A 1 350 ? -31.560 5.541 18.014 1.00 61.88 350 PHE A CA 1
ATOM 2821 C C . PHE A 1 350 ? -32.704 4.530 17.810 1.00 61.88 350 PHE A C 1
ATOM 2823 O O . PHE A 1 350 ? -33.040 4.184 16.684 1.00 61.88 350 PHE A O 1
ATOM 2830 N N . LEU A 1 351 ? -33.313 4.052 18.904 1.00 54.72 351 LEU A N 1
ATOM 2831 C CA . LEU A 1 351 ? -34.379 3.035 18.895 1.00 54.72 351 LEU A CA 1
ATOM 2832 C C . LEU A 1 351 ? -35.810 3.610 18.955 1.00 54.72 351 LEU A C 1
ATOM 2834 O O . LEU A 1 351 ? -36.766 2.852 19.127 1.00 54.72 351 LEU A O 1
ATOM 2838 N N . LYS A 1 352 ? -35.968 4.933 18.860 1.00 49.56 352 LYS A N 1
ATOM 2839 C CA . LYS A 1 352 ? -37.268 5.613 18.749 1.00 49.56 352 LYS A CA 1
ATOM 2840 C C . LYS A 1 352 ? -37.434 6.167 17.349 1.00 49.56 352 LYS A C 1
ATOM 2842 O O . LYS A 1 352 ? -38.576 6.077 16.845 1.00 49.56 352 LYS A O 1
#

Secondary structure (DSSP, 8-state):
--EEEEE-HHHHHHHHHHHHHHHHHHGGGS---SSS-TTSPEEEEEEEEESSSS-EEEEEEE--TT--SSSGGGGG-TTTEEE-HHHHHHHHHHHTTSEEEEE--SSS------SS--HHHHHHHHHHHHHHHHHHHHHTTGGGGS-EEEEEEEEEEETTSS-EEEEETTSPPP-SSS--HHHHHHHHHHTS-HHHHHHHHHHHHHHHHTT---GGGGSTTHHHHHHHHHHHHGGGGHHHHHHHHHHHHTS-SBSSS-TTS---B-HHHHHHHHHHHHHHHHT---HHHHHHHHHHHHHHHHHHTT-SS--SHHHHHHHHHHHHSTTPPPP-B-TTT--BS-THHHHTTT--